Protein AF-A0A4R6WRW8-F1 (afdb_monomer_lite)

pLDDT: mean 72.17, std 18.93, range [30.39, 95.69]

Organism: NCBI:txid578943

Foldseek 3Di:
DDDDDDDDDDDDDDDDDDDDDDDPDPDPDDDDPALCQPDDDPDPVVVVLSVVVVVLVVVCVVPVCVSLHPPDDADFAPDDFVLQQVLCLVLDDDPQCCLALVNVVVCVVLVKDKDRWAWPGKTKGAPDDDCPPNFDAFKIKMWTKTKMKIFGSPPDPPDPAKTKIKIKIKTKIKIAGDDRSFGAFKMKIKIKIWIWMWIQDPNDTGTDVPDDTWIKIKIKIATDHRSHGDAWIKMWIATDPPDPVNQKIKMWIWHDDDDQWIKIWIDISNDHTPTFTFGCPPVSHTFFFDDPDPDDGDFGGDPSDTDDNVCTPDD

Structure (mmCIF, N/CA/C/O backbone):
data_AF-A0A4R6WRW8-F1
#
_entry.id   AF-A0A4R6WRW8-F1
#
loop_
_atom_site.group_PDB
_atom_site.id
_atom_site.type_symbol
_atom_site.label_atom_id
_atom_site.label_alt_id
_atom_site.label_comp_id
_atom_site.label_asym_id
_atom_site.label_entity_id
_atom_site.label_seq_id
_atom_site.pdbx_PDB_ins_code
_atom_site.Cartn_x
_atom_site.Cartn_y
_atom_site.Cartn_z
_atom_site.occupancy
_atom_site.B_iso_or_equiv
_atom_site.auth_seq_id
_atom_site.auth_comp_id
_atom_site.auth_asym_id
_atom_site.auth_atom_id
_atom_site.pdbx_PDB_model_num
ATOM 1 N N . MET A 1 1 ? -78.934 13.627 -12.240 1.00 36.72 1 MET A N 1
ATOM 2 C CA . MET A 1 1 ? -77.873 14.383 -11.535 1.00 36.72 1 MET A CA 1
ATOM 3 C C . MET A 1 1 ? -76.556 13.709 -11.907 1.00 36.72 1 MET A C 1
ATOM 5 O O . MET A 1 1 ? -76.401 12.548 -11.572 1.00 36.72 1 MET A O 1
ATOM 9 N N . ARG A 1 2 ? -75.844 14.197 -12.939 1.00 43.16 2 ARG A N 1
ATOM 10 C CA . ARG A 1 2 ? -74.542 14.916 -12.854 1.00 43.16 2 ARG A CA 1
ATOM 11 C C . ARG A 1 2 ? -73.638 14.322 -11.754 1.00 43.16 2 ARG A C 1
ATOM 13 O O . ARG A 1 2 ? -74.062 14.299 -10.606 1.00 43.16 2 ARG A O 1
ATOM 20 N N . HIS A 1 3 ? -72.424 13.841 -12.035 1.00 33.91 3 HIS A N 1
ATOM 21 C CA . HIS A 1 3 ? -71.285 14.641 -12.510 1.00 33.91 3 HIS A CA 1
ATOM 22 C C . HIS A 1 3 ? -70.209 13.815 -13.261 1.00 33.91 3 HIS A C 1
ATOM 24 O O . HIS A 1 3 ? -69.870 12.721 -12.834 1.00 33.91 3 HIS A O 1
ATOM 30 N N . ASN A 1 4 ? -69.708 14.409 -14.357 1.00 39.56 4 ASN A N 1
ATOM 31 C CA . ASN A 1 4 ? -68.319 14.590 -14.833 1.00 39.56 4 ASN A CA 1
ATOM 32 C C . ASN A 1 4 ? -67.210 13.570 -14.478 1.00 39.56 4 ASN A C 1
ATOM 34 O O . ASN A 1 4 ? -67.012 13.254 -13.314 1.00 39.56 4 ASN A O 1
ATOM 38 N N . ILE A 1 5 ? -66.322 13.275 -15.443 1.00 37.56 5 ILE A N 1
ATOM 39 C CA . ILE A 1 5 ? -64.994 13.925 -15.587 1.00 37.56 5 ILE A CA 1
ATOM 40 C C . ILE A 1 5 ? -64.278 13.444 -16.866 1.00 37.56 5 ILE A C 1
ATOM 42 O O . ILE A 1 5 ? -64.463 12.333 -17.353 1.00 37.56 5 ILE A O 1
ATOM 46 N N . LEU A 1 6 ? -63.508 14.386 -17.403 1.00 36.34 6 LEU A N 1
ATOM 47 C CA . LEU A 1 6 ? -62.760 14.456 -18.649 1.00 36.34 6 LEU A CA 1
ATOM 48 C C . LEU A 1 6 ? -61.394 13.726 -18.583 1.00 36.34 6 LEU A C 1
ATOM 50 O O . LEU A 1 6 ? -60.716 13.788 -17.563 1.00 36.34 6 LEU A O 1
ATOM 54 N N . THR A 1 7 ? -60.957 13.222 -19.747 1.00 35.75 7 THR A N 1
ATOM 55 C CA . THR A 1 7 ? -59.565 13.116 -20.268 1.00 35.75 7 THR A CA 1
ATOM 56 C C . THR A 1 7 ? -58.508 12.263 -19.554 1.00 35.75 7 THR A C 1
ATOM 58 O O . THR A 1 7 ? -57.991 12.624 -18.501 1.00 35.75 7 THR A O 1
ATOM 61 N N . LEU A 1 8 ? -58.026 11.240 -20.275 1.00 32.88 8 LEU A N 1
ATOM 62 C CA . LEU A 1 8 ? -56.683 10.677 -20.133 1.00 32.88 8 LEU A CA 1
ATOM 63 C C . LEU A 1 8 ? -56.129 10.255 -21.510 1.00 32.88 8 LEU A C 1
ATOM 65 O O . LEU A 1 8 ? -56.840 9.605 -22.272 1.00 32.88 8 LEU A O 1
ATOM 69 N N . ALA A 1 9 ? -54.839 10.550 -21.720 1.00 35.50 9 ALA A N 1
ATOM 70 C CA . ALA A 1 9 ? -53.899 9.921 -22.664 1.00 35.50 9 ALA A CA 1
ATOM 71 C C . ALA A 1 9 ? -54.098 10.255 -24.171 1.00 35.50 9 ALA A C 1
ATOM 73 O O . ALA A 1 9 ? -55.206 10.488 -24.624 1.00 35.50 9 ALA A O 1
ATOM 74 N N . VAL A 1 10 ? -53.080 10.367 -25.033 1.00 35.03 10 VAL A N 1
ATOM 75 C CA . VAL A 1 10 ? -51.796 9.656 -25.146 1.00 35.03 10 VAL A CA 1
ATOM 76 C C . VAL A 1 10 ? -50.772 10.537 -25.896 1.00 35.03 10 VAL A C 1
ATOM 78 O O . VAL A 1 10 ? -51.127 11.266 -26.820 1.00 35.03 10 VAL A O 1
ATOM 81 N N . LEU A 1 11 ? -49.499 10.417 -25.497 1.00 34.34 11 LEU A N 1
ATOM 82 C CA . LEU A 1 11 ? -48.283 10.912 -26.156 1.00 34.34 11 LEU A CA 1
ATOM 83 C C . LEU A 1 11 ? -47.915 10.129 -27.430 1.00 34.34 11 LEU A C 1
ATOM 85 O O . LEU A 1 11 ? -47.897 8.903 -27.394 1.00 34.34 11 LEU A O 1
ATOM 89 N N . LEU A 1 12 ? -47.454 10.834 -28.469 1.00 37.81 12 LEU A N 1
ATOM 90 C CA . LEU A 1 12 ? -46.298 10.483 -29.323 1.00 37.81 12 LEU A CA 1
ATOM 91 C C . LEU A 1 12 ? -46.030 11.654 -30.287 1.00 37.81 12 LEU A C 1
ATOM 93 O O . LEU A 1 12 ? -46.985 12.211 -30.830 1.00 37.81 12 LEU A O 1
ATOM 97 N N . PRO A 1 13 ? -44.759 12.039 -30.516 1.00 41.81 13 PRO A N 1
ATOM 98 C CA . PRO A 1 13 ? -44.179 11.585 -31.778 1.00 41.81 13 PRO A CA 1
ATOM 99 C C . PRO A 1 13 ? -42.668 11.280 -31.770 1.00 41.81 13 PRO A C 1
ATOM 101 O O . PRO A 1 13 ? -41.868 11.907 -31.086 1.00 41.81 13 PRO A O 1
ATOM 104 N N . LEU A 1 14 ? -42.356 10.307 -32.630 1.00 35.31 14 LEU A N 1
ATOM 105 C CA . LEU A 1 14 ? -41.251 10.197 -33.586 1.00 35.31 14 LEU A CA 1
ATOM 106 C C . LEU A 1 14 ? -39.804 10.521 -33.179 1.00 35.31 14 LEU A C 1
ATOM 108 O O . LEU A 1 14 ? -39.398 11.658 -32.963 1.00 35.31 14 LEU A O 1
ATOM 112 N N . ALA A 1 15 ? -39.005 9.464 -33.325 1.00 39.50 15 ALA A N 1
ATOM 113 C CA . ALA A 1 15 ? -37.584 9.469 -33.613 1.00 39.50 15 ALA A CA 1
ATOM 114 C C . ALA A 1 15 ? -37.211 10.384 -34.797 1.00 39.50 15 ALA A C 1
ATOM 116 O O . ALA A 1 15 ? -37.803 10.307 -35.875 1.00 39.50 15 ALA A O 1
ATOM 117 N N . GLY A 1 16 ? -36.164 11.183 -34.598 1.00 34.09 16 GLY A N 1
ATOM 118 C CA . GLY A 1 16 ? -35.447 11.933 -35.624 1.00 34.09 16 GLY A CA 1
ATOM 119 C C . GLY A 1 16 ? -33.960 11.941 -35.276 1.00 34.09 16 GLY A C 1
ATOM 120 O O . GLY A 1 16 ? -33.583 12.283 -34.160 1.00 34.09 16 GLY A O 1
ATOM 121 N N . ALA A 1 17 ? -33.142 11.470 -36.212 1.00 37.38 17 ALA A N 1
ATOM 122 C CA . ALA A 1 17 ? -31.732 11.140 -36.059 1.00 37.38 17 ALA A CA 1
ATOM 123 C C . ALA A 1 17 ? -30.828 12.332 -35.689 1.00 37.38 17 ALA A C 1
ATOM 125 O O . ALA A 1 17 ? -30.935 13.405 -36.277 1.00 37.38 17 ALA A O 1
ATOM 126 N N . VAL A 1 18 ? -29.853 12.087 -34.806 1.00 36.75 18 VAL A N 1
ATOM 127 C CA . VAL A 1 18 ? -28.642 12.908 -34.666 1.00 36.75 18 VAL A CA 1
ATOM 128 C C . VAL A 1 18 ? -27.457 12.052 -35.108 1.00 36.75 18 VAL A C 1
ATOM 130 O O . VAL A 1 18 ? -26.922 11.258 -34.341 1.00 36.75 18 VAL A O 1
ATOM 133 N N . LEU A 1 19 ? -27.078 12.192 -36.377 1.00 36.94 19 LEU A N 1
ATOM 134 C CA . LEU A 1 19 ? -25.754 11.838 -36.880 1.00 36.94 19 LEU A CA 1
ATOM 135 C C . LEU A 1 19 ? -24.993 13.154 -37.038 1.00 36.94 19 LEU A C 1
ATOM 137 O O . LEU A 1 19 ? -25.179 13.861 -38.026 1.00 36.94 19 LEU A O 1
ATOM 141 N N . VAL A 1 20 ? -24.169 13.497 -36.050 1.00 37.69 20 VAL A N 1
ATOM 142 C CA . VAL A 1 20 ? -23.106 14.491 -36.228 1.00 37.69 20 VAL A CA 1
ATOM 143 C C . VAL A 1 20 ? -21.816 13.714 -36.426 1.00 37.69 20 VAL A C 1
ATOM 145 O O . VAL A 1 20 ? -21.410 12.921 -35.579 1.00 37.69 20 VAL A O 1
ATOM 148 N N . ALA A 1 21 ? -21.236 13.910 -37.603 1.00 33.00 21 ALA A N 1
ATOM 149 C CA . ALA A 1 21 ? -19.952 13.384 -38.013 1.00 33.00 21 ALA A CA 1
ATOM 150 C C . ALA A 1 21 ? -18.832 13.940 -37.118 1.00 33.00 21 ALA A C 1
ATOM 152 O O . ALA A 1 21 ? -18.728 15.151 -36.937 1.00 33.00 21 ALA A O 1
ATOM 153 N N . CYS A 1 22 ? -17.978 13.058 -36.598 1.00 33.19 22 CYS A N 1
ATOM 154 C CA . CYS A 1 22 ? -16.659 13.439 -36.103 1.00 33.19 22 CYS A CA 1
ATOM 155 C C . CYS A 1 22 ? -15.702 13.530 -37.301 1.00 33.19 22 CYS A C 1
ATOM 157 O O . CYS A 1 22 ? -15.426 12.523 -37.953 1.00 33.19 22 CYS A O 1
ATOM 159 N N . GLU A 1 23 ? -15.203 14.730 -37.591 1.00 32.72 23 GLU A N 1
ATOM 160 C CA . GLU A 1 23 ? -14.021 14.937 -38.433 1.00 32.72 23 GLU A CA 1
ATOM 161 C C . GLU A 1 23 ? -12.756 14.428 -37.708 1.00 32.72 23 GLU A C 1
ATOM 163 O O . GLU A 1 23 ? -12.660 14.575 -36.485 1.00 32.72 23 GLU A O 1
ATOM 168 N N . PRO A 1 24 ? -11.744 13.877 -38.407 1.00 39.44 24 PRO A N 1
ATOM 169 C CA . PRO A 1 24 ? -10.458 13.559 -37.801 1.00 39.44 24 PRO A CA 1
ATOM 170 C C . PRO A 1 24 ? -9.591 14.827 -37.780 1.00 39.44 24 PRO A C 1
ATOM 172 O O . PRO A 1 24 ? -8.801 15.085 -38.687 1.00 39.44 24 PRO A O 1
ATOM 175 N N . GLY A 1 25 ? -9.774 15.660 -36.758 1.00 31.50 25 GLY A N 1
ATOM 176 C CA . GLY A 1 25 ? -8.962 16.855 -36.535 1.00 31.50 25 GLY A CA 1
ATOM 177 C C . GLY A 1 25 ? -7.634 16.525 -35.850 1.00 31.50 25 GLY A C 1
ATOM 178 O O . GLY A 1 25 ? -7.613 16.173 -34.674 1.00 31.50 25 GLY A O 1
ATOM 179 N N . MET A 1 26 ? -6.516 16.698 -36.561 1.00 39.19 26 MET A N 1
ATOM 180 C CA . MET A 1 26 ? -5.189 16.856 -35.955 1.00 39.19 26 MET A CA 1
ATOM 181 C C . MET A 1 26 ? -5.116 18.235 -35.270 1.00 39.19 26 MET A C 1
ATOM 183 O O . MET A 1 26 ? -4.823 19.240 -35.914 1.00 39.19 26 MET A O 1
ATOM 187 N N . GLY A 1 27 ? -5.426 18.277 -33.972 1.00 30.39 27 GLY A N 1
ATOM 188 C CA . GLY A 1 27 ? -5.256 19.413 -33.051 1.00 30.39 27 GLY A CA 1
ATOM 189 C C . GLY A 1 27 ? -4.442 18.996 -31.812 1.00 30.39 27 GLY A C 1
ATOM 190 O O . GLY A 1 27 ? -4.196 17.803 -31.632 1.00 30.39 27 GLY A O 1
ATOM 191 N N . PRO A 1 28 ? -3.964 19.941 -30.976 1.00 35.66 28 PRO A N 1
ATOM 192 C CA . PRO A 1 28 ? -2.959 19.663 -29.952 1.00 35.66 28 PRO A CA 1
ATOM 193 C C . PRO A 1 28 ? -3.548 18.757 -28.866 1.00 35.66 28 PRO A C 1
ATOM 195 O O . PRO A 1 28 ? -4.602 19.080 -28.330 1.00 35.66 28 PRO A O 1
ATOM 198 N N . PHE A 1 29 ? -2.875 17.631 -28.595 1.00 41.09 29 PHE A N 1
ATOM 199 C CA . PHE A 1 29 ? -3.083 16.704 -27.471 1.00 41.09 29 PHE A CA 1
ATOM 200 C C . PHE A 1 29 ? -4.412 16.887 -26.715 1.00 41.09 29 PHE A C 1
ATOM 202 O O . PHE A 1 29 ? -4.492 17.613 -25.725 1.00 41.09 29 PHE A O 1
ATOM 209 N N . GLN A 1 30 ? -5.453 16.178 -27.152 1.00 32.09 30 GLN A N 1
ATOM 210 C CA . GLN A 1 30 ? -6.535 15.838 -26.235 1.00 32.09 30 GLN A CA 1
ATOM 211 C C . GLN A 1 30 ? -5.999 14.757 -25.281 1.00 32.09 30 GLN A C 1
ATOM 213 O O . GLN A 1 30 ? -5.572 13.707 -25.772 1.00 32.09 30 GLN A O 1
ATOM 218 N N . PRO A 1 31 ? -5.962 14.977 -23.953 1.00 38.62 31 PRO A N 1
ATOM 219 C CA . PRO A 1 31 ? -5.613 13.912 -23.021 1.00 38.62 31 PRO A CA 1
ATOM 220 C C . PRO A 1 31 ? -6.637 12.784 -23.179 1.00 38.62 31 PRO A C 1
ATOM 222 O O . PRO A 1 31 ? -7.843 13.032 -23.184 1.00 38.62 31 PRO A O 1
ATOM 225 N N . SER A 1 32 ? -6.152 11.556 -23.384 1.00 38.44 32 SER A N 1
ATOM 226 C CA . SER A 1 32 ? -6.999 10.364 -23.478 1.00 38.44 32 SER A CA 1
ATOM 227 C C . SER A 1 32 ? -7.780 10.229 -22.174 1.00 38.44 32 SER A C 1
ATOM 229 O O . SER A 1 32 ? -7.143 10.055 -21.136 1.00 38.44 32 SER A O 1
ATOM 231 N N . PRO A 1 33 ? -9.123 10.307 -22.177 1.00 42.56 33 PRO A N 1
ATOM 232 C CA . PRO A 1 33 ? -9.854 10.284 -20.925 1.00 42.56 33 PRO A CA 1
ATOM 233 C C . PRO A 1 33 ? -9.732 8.935 -20.205 1.00 42.56 33 PRO A C 1
ATOM 235 O O . PRO A 1 33 ? -9.751 8.955 -18.989 1.00 42.56 33 PRO A O 1
ATOM 238 N N . PHE A 1 34 ? -9.551 7.792 -20.894 1.00 48.25 34 PHE A N 1
ATOM 239 C CA . PHE A 1 34 ? -9.383 6.476 -20.244 1.00 48.25 34 PHE A CA 1
ATOM 240 C C . PHE A 1 34 ? -8.755 5.402 -21.162 1.00 48.25 34 PHE A C 1
ATOM 242 O O . PHE A 1 34 ? -9.396 4.400 -21.491 1.00 48.25 34 PHE A O 1
ATOM 249 N N . ALA A 1 35 ? -7.493 5.553 -21.572 1.00 42.06 35 ALA A N 1
ATOM 250 C CA . ALA A 1 35 ? -6.736 4.377 -22.017 1.00 42.06 35 ALA A CA 1
ATOM 251 C C . ALA A 1 35 ? -6.415 3.520 -20.774 1.00 42.06 35 ALA A C 1
ATOM 253 O O . ALA A 1 35 ? -5.678 3.955 -19.896 1.00 42.06 35 ALA A O 1
ATOM 254 N N . GLY A 1 36 ? -7.030 2.336 -20.661 1.00 52.44 36 GLY A N 1
ATOM 255 C CA . GLY A 1 36 ? -6.866 1.442 -19.507 1.00 52.44 36 GLY A CA 1
ATOM 256 C C . GLY A 1 36 ? -7.878 1.668 -18.379 1.00 52.44 36 GLY A C 1
ATOM 257 O O . GLY A 1 36 ? -7.489 1.902 -17.235 1.00 52.44 36 GLY A O 1
ATOM 258 N N . PHE A 1 37 ? -9.184 1.583 -18.672 1.00 62.31 37 PHE A N 1
ATOM 259 C CA . PHE A 1 37 ? -10.174 1.327 -17.615 1.00 62.31 37 PHE A CA 1
ATOM 260 C C . PHE A 1 37 ? -9.759 0.060 -16.847 1.00 62.31 37 PHE A C 1
ATOM 262 O O . PHE A 1 37 ? -9.316 -0.897 -17.490 1.00 62.31 37 PHE A O 1
ATOM 269 N N . PRO A 1 38 ? -9.938 0.002 -15.516 1.00 71.56 38 PRO A N 1
ATOM 270 C CA . PRO A 1 38 ? -9.711 -1.231 -14.778 1.00 71.56 38 PRO A CA 1
ATOM 271 C C . PRO A 1 38 ? -10.485 -2.385 -15.439 1.00 71.56 38 PRO A C 1
ATOM 273 O O . PRO A 1 38 ? -11.660 -2.192 -15.803 1.00 71.56 38 PRO A O 1
ATOM 276 N N . PRO A 1 39 ? -9.849 -3.553 -15.633 1.00 76.75 39 PRO A N 1
ATOM 277 C CA . PRO A 1 39 ? -10.432 -4.670 -16.364 1.00 76.75 39 PRO A CA 1
ATOM 278 C C . PRO A 1 39 ? -11.730 -5.130 -15.701 1.00 76.75 39 PRO A C 1
ATOM 280 O O . PRO A 1 39 ? -11.912 -5.004 -14.490 1.00 76.75 39 PRO A O 1
ATOM 283 N N . ASN A 1 40 ? -12.648 -5.673 -16.498 1.00 82.94 40 ASN A N 1
ATOM 284 C CA . ASN A 1 40 ? -13.764 -6.426 -15.937 1.00 82.94 40 ASN A CA 1
ATOM 285 C C . ASN A 1 40 ? -13.243 -7.793 -15.510 1.00 82.94 40 ASN A C 1
ATOM 287 O O . ASN A 1 40 ? -12.653 -8.516 -16.313 1.00 82.94 40 ASN A O 1
ATOM 291 N N . PHE A 1 41 ? -13.483 -8.150 -14.258 1.00 84.12 41 PHE A N 1
ATOM 292 C CA . PHE A 1 41 ? -13.036 -9.420 -13.713 1.00 84.12 41 PHE A CA 1
ATOM 293 C C . PHE A 1 41 ? -14.110 -10.490 -13.894 1.00 84.12 41 PHE A C 1
ATOM 295 O O . PHE A 1 41 ? -15.302 -10.190 -13.944 1.00 84.12 41 PHE A O 1
ATOM 302 N N . ALA A 1 42 ? -13.707 -11.757 -13.951 1.00 86.25 42 ALA A N 1
ATOM 303 C CA . ALA A 1 42 ? -14.661 -12.857 -13.813 1.00 86.25 42 ALA A CA 1
ATOM 304 C C . ALA A 1 42 ? -15.169 -12.977 -12.361 1.00 86.25 42 ALA A C 1
ATOM 306 O O . ALA A 1 42 ? -16.320 -13.338 -12.125 1.00 86.25 42 ALA A O 1
ATOM 307 N N . ASP A 1 43 ? -14.317 -12.641 -11.388 1.00 89.81 43 ASP A N 1
ATOM 308 C CA . ASP A 1 43 ? -14.643 -12.676 -9.965 1.00 89.81 43 ASP A CA 1
ATOM 309 C C . ASP A 1 43 ? -15.532 -11.484 -9.555 1.00 89.81 43 ASP A C 1
ATOM 311 O O . ASP A 1 43 ? -15.233 -10.314 -9.822 1.00 89.81 43 ASP A O 1
ATOM 315 N N . ALA A 1 44 ? -16.645 -11.776 -8.878 1.00 92.62 44 ALA A N 1
ATOM 316 C CA . ALA A 1 44 ? -17.619 -10.766 -8.469 1.00 92.62 44 ALA A CA 1
ATOM 317 C C . ALA A 1 44 ? -17.081 -9.805 -7.395 1.00 92.62 44 ALA A C 1
ATOM 319 O O . ALA A 1 44 ? -17.447 -8.629 -7.383 1.00 92.62 44 ALA A O 1
ATOM 320 N N . LYS A 1 45 ? -16.203 -10.277 -6.504 1.00 94.25 45 LYS A N 1
ATOM 321 C CA . LYS A 1 45 ? -15.609 -9.461 -5.441 1.00 94.25 45 LYS A CA 1
ATOM 322 C C . LYS A 1 45 ? -14.565 -8.502 -6.012 1.00 94.25 45 LYS A C 1
ATOM 324 O O . LYS A 1 45 ? -14.556 -7.336 -5.624 1.00 94.25 45 LYS A O 1
ATOM 329 N N . LEU A 1 46 ? -13.769 -8.935 -6.993 1.00 91.25 46 LEU A N 1
ATOM 330 C CA . LEU A 1 46 ? -12.893 -8.030 -7.747 1.00 91.25 46 LEU A CA 1
ATOM 331 C C . LEU A 1 46 ? -13.687 -6.935 -8.478 1.00 91.25 46 LEU A C 1
ATOM 333 O O . LEU A 1 46 ? -13.312 -5.764 -8.429 1.00 91.25 46 LEU A O 1
ATOM 337 N N . ASN A 1 47 ? -14.828 -7.273 -9.089 1.00 90.81 47 ASN A N 1
ATOM 338 C CA . ASN A 1 47 ? -15.703 -6.266 -9.704 1.00 90.81 47 ASN A CA 1
ATOM 339 C C . ASN A 1 47 ? -16.338 -5.308 -8.684 1.00 90.81 47 ASN A C 1
ATOM 341 O O . ASN A 1 47 ? -16.528 -4.131 -8.995 1.00 90.81 47 ASN A O 1
ATOM 345 N N . ALA A 1 48 ? -16.638 -5.770 -7.468 1.00 94.25 48 ALA A N 1
ATOM 346 C CA . ALA A 1 48 ? -17.094 -4.890 -6.395 1.00 94.25 48 ALA A CA 1
ATOM 347 C C . ALA A 1 48 ? -16.002 -3.880 -5.999 1.00 94.25 48 ALA A C 1
ATOM 349 O O . ALA A 1 48 ? -16.284 -2.689 -5.879 1.00 94.25 48 ALA A O 1
ATOM 350 N N . TYR A 1 49 ? -14.744 -4.320 -5.884 1.00 94.56 49 TYR A N 1
ATOM 351 C CA . TYR A 1 49 ? -13.615 -3.418 -5.637 1.00 94.56 49 TYR A CA 1
ATOM 352 C C . TYR A 1 49 ? -13.362 -2.453 -6.794 1.00 94.56 49 TYR A C 1
ATOM 354 O O . TYR A 1 49 ? -13.090 -1.281 -6.561 1.00 94.56 49 TYR A O 1
ATOM 362 N N . ARG A 1 50 ? -13.532 -2.897 -8.041 1.00 91.75 50 ARG A N 1
ATOM 363 C CA . ARG A 1 50 ? -13.502 -2.011 -9.211 1.00 91.75 50 ARG A CA 1
ATOM 364 C C . ARG A 1 50 ? -14.561 -0.911 -9.123 1.00 91.75 50 ARG A C 1
ATOM 366 O O . ARG A 1 50 ? -14.261 0.245 -9.399 1.00 91.75 50 ARG A O 1
ATOM 373 N N . ALA A 1 51 ? -15.798 -1.251 -8.759 1.00 91.88 51 ALA A N 1
ATOM 374 C CA . ALA A 1 51 ? -16.859 -0.257 -8.594 1.00 91.88 51 ALA A CA 1
ATOM 375 C C . ALA A 1 51 ? -16.536 0.735 -7.464 1.00 91.88 51 ALA A C 1
ATOM 377 O O . ALA A 1 51 ? -16.730 1.938 -7.632 1.00 91.88 51 ALA A O 1
ATOM 378 N N . GLN A 1 52 ? -15.986 0.238 -6.351 1.00 94.19 52 GLN A N 1
ATOM 379 C CA . GLN A 1 52 ? -15.519 1.069 -5.242 1.00 94.19 52 GLN A CA 1
ATOM 380 C C . GLN A 1 52 ? -14.405 2.030 -5.683 1.00 94.19 52 GLN A C 1
ATOM 382 O O . GLN A 1 52 ? -14.504 3.225 -5.424 1.00 94.19 52 GLN A O 1
ATOM 387 N N . TYR A 1 53 ? -13.406 1.542 -6.424 1.00 91.88 53 TYR A N 1
ATOM 388 C CA . TYR A 1 53 ? -12.333 2.360 -6.993 1.00 91.88 53 TYR A CA 1
ATOM 389 C C . TYR A 1 53 ? -12.860 3.512 -7.847 1.00 91.88 53 TYR A C 1
ATOM 391 O O . TYR A 1 53 ? -12.440 4.648 -7.653 1.00 91.88 53 TYR A O 1
ATOM 399 N N . LEU A 1 54 ? -13.813 3.246 -8.747 1.00 89.81 54 LEU A N 1
ATOM 400 C CA . LEU A 1 54 ? -14.391 4.286 -9.605 1.00 89.81 54 LEU A CA 1
ATOM 401 C C . LEU A 1 54 ? -15.098 5.387 -8.796 1.00 89.81 54 LEU A C 1
ATOM 403 O O . LEU A 1 54 ? -15.081 6.549 -9.194 1.00 89.81 54 LEU A O 1
ATOM 407 N N . SER A 1 55 ? -15.686 5.042 -7.648 1.00 90.94 55 SER A N 1
ATOM 408 C CA . SER A 1 55 ? -16.211 6.031 -6.703 1.00 90.94 55 SER A CA 1
ATOM 409 C C . SER A 1 55 ? -15.082 6.771 -5.982 1.00 90.94 55 SER A C 1
ATOM 411 O O . SER A 1 55 ? -15.084 7.998 -5.926 1.00 90.94 55 SER A O 1
ATOM 413 N N . ASP A 1 56 ? -14.107 6.050 -5.437 1.00 91.44 56 ASP A N 1
ATOM 414 C CA . ASP A 1 56 ? -13.053 6.631 -4.606 1.00 91.44 56 ASP A CA 1
ATOM 415 C C . ASP A 1 56 ? -12.133 7.568 -5.386 1.00 91.44 56 ASP A C 1
ATOM 417 O O . ASP A 1 56 ? -11.775 8.625 -4.871 1.00 91.44 56 ASP A O 1
ATOM 421 N N . ILE A 1 57 ? -11.785 7.229 -6.631 1.00 87.19 57 ILE A N 1
ATOM 422 C CA . ILE A 1 57 ? -10.961 8.099 -7.473 1.00 87.19 57 ILE A CA 1
ATOM 423 C C . ILE A 1 57 ? -11.668 9.421 -7.767 1.00 87.19 57 ILE A C 1
ATOM 425 O O . ILE A 1 57 ? -11.052 10.472 -7.631 1.00 87.19 57 ILE A O 1
ATOM 429 N N . SER A 1 58 ? -12.979 9.394 -8.027 1.00 86.56 58 SER A N 1
ATOM 430 C CA . SER A 1 58 ? -13.754 10.621 -8.242 1.00 86.56 58 SER A CA 1
ATOM 431 C C . SER A 1 58 ? -13.779 11.525 -7.002 1.00 86.56 58 SER A C 1
ATOM 433 O O . SER A 1 58 ? -13.738 12.749 -7.116 1.00 86.56 58 SER A O 1
ATOM 435 N N . GLN A 1 59 ? -13.797 10.937 -5.799 1.00 88.81 59 GLN A N 1
ATOM 436 C CA . GLN A 1 59 ? -13.739 11.691 -4.544 1.00 88.81 59 GLN A CA 1
ATOM 437 C C . GLN A 1 59 ? -12.338 12.249 -4.284 1.00 88.81 59 GLN A C 1
ATOM 439 O O . GLN A 1 59 ? -12.212 13.394 -3.850 1.00 88.81 59 GLN A O 1
ATOM 444 N N . LEU A 1 60 ? -11.296 11.457 -4.559 1.00 86.81 60 LEU A N 1
ATOM 445 C CA . LEU A 1 60 ? -9.909 11.901 -4.465 1.00 86.81 60 LEU A CA 1
ATOM 446 C C . LEU A 1 60 ? -9.648 13.074 -5.414 1.00 86.81 60 LEU A C 1
ATOM 448 O O . LEU A 1 60 ? -9.018 14.039 -5.005 1.00 86.81 60 LEU A O 1
ATOM 452 N N . GLU A 1 61 ? -10.130 13.013 -6.654 1.00 85.06 61 GLU A N 1
ATOM 453 C CA . GLU A 1 61 ? -9.982 14.089 -7.641 1.00 85.06 61 GLU A CA 1
ATOM 454 C C . GLU A 1 61 ? -10.739 15.360 -7.236 1.00 85.06 61 GLU A C 1
ATOM 456 O O . GLU A 1 61 ? -10.234 16.465 -7.430 1.00 85.06 61 GLU A O 1
ATOM 461 N N . ALA A 1 62 ? -11.930 15.214 -6.645 1.00 87.75 62 ALA A N 1
ATOM 462 C CA . ALA A 1 62 ? -12.749 16.343 -6.213 1.00 87.75 62 ALA A CA 1
ATOM 463 C C . ALA A 1 62 ? -12.136 17.110 -5.028 1.00 87.75 62 ALA A C 1
ATOM 465 O O . ALA A 1 62 ? -12.134 18.342 -5.030 1.00 87.75 62 ALA A O 1
ATOM 466 N N . ASP A 1 63 ? -11.625 16.400 -4.017 1.00 88.62 63 ASP A N 1
ATOM 467 C CA . ASP A 1 63 ? -10.926 17.001 -2.878 1.00 88.62 63 ASP A CA 1
ATOM 468 C C . ASP A 1 63 ? -9.884 16.026 -2.296 1.00 88.62 63 ASP A C 1
ATOM 470 O O . ASP A 1 63 ? -10.179 15.259 -1.367 1.00 88.62 63 ASP A O 1
ATOM 474 N N . PRO A 1 64 ? -8.630 16.072 -2.791 1.00 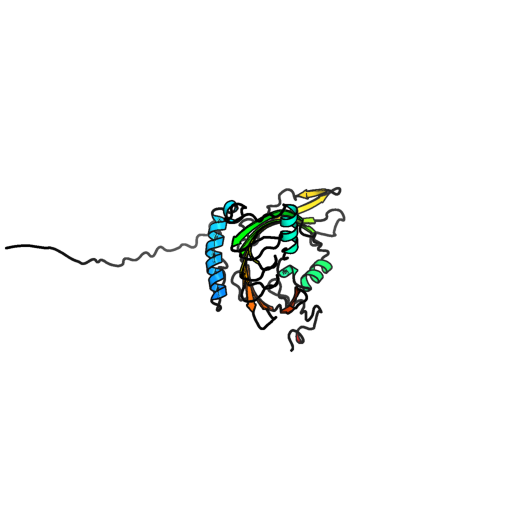84.88 64 PRO A N 1
ATOM 475 C CA . PRO A 1 64 ? -7.580 15.172 -2.327 1.00 84.88 64 PRO A CA 1
ATOM 476 C C . PRO A 1 64 ? -7.294 15.317 -0.831 1.00 84.88 64 PRO A C 1
ATOM 478 O O . PRO A 1 64 ? -6.968 14.340 -0.156 1.00 84.88 64 PRO A O 1
ATOM 481 N N . THR A 1 65 ? -7.430 16.538 -0.303 1.00 84.12 65 THR A N 1
ATOM 482 C CA . THR A 1 65 ? -7.126 16.839 1.099 1.00 84.12 65 THR A CA 1
ATOM 483 C C . THR A 1 65 ? -8.201 16.275 2.012 1.00 84.12 65 THR A C 1
ATOM 485 O O . THR A 1 65 ? -7.873 15.684 3.037 1.00 84.12 65 THR A O 1
ATOM 488 N N . ALA A 1 66 ? -9.480 16.415 1.660 1.00 86.06 66 ALA A N 1
ATOM 489 C CA . ALA A 1 66 ? -10.562 15.811 2.431 1.00 86.06 66 ALA A CA 1
ATOM 490 C C . ALA A 1 66 ? -10.548 14.283 2.329 1.00 86.06 66 ALA A C 1
ATOM 492 O O . ALA A 1 66 ? -10.745 13.603 3.338 1.00 86.06 66 ALA A O 1
ATOM 493 N N . PHE A 1 67 ? -10.273 13.739 1.140 1.00 88.06 67 PHE A N 1
ATOM 494 C CA . PHE A 1 67 ? -10.191 12.298 0.942 1.00 88.06 67 PHE A CA 1
ATOM 495 C C . PHE A 1 67 ? -9.066 11.690 1.787 1.00 88.06 67 PHE A C 1
ATOM 497 O O . PHE A 1 67 ? -9.320 10.800 2.600 1.00 88.06 67 PHE A O 1
ATOM 504 N N . MET A 1 68 ? -7.834 12.190 1.670 1.00 88.19 68 MET A N 1
ATOM 505 C CA . MET A 1 68 ? -6.704 11.646 2.431 1.00 88.19 68 MET A CA 1
ATOM 506 C C . MET A 1 68 ? -6.733 12.041 3.913 1.00 88.19 68 MET A C 1
ATOM 508 O O . MET A 1 68 ? -6.250 11.293 4.760 1.00 88.19 68 MET A O 1
ATOM 512 N N . GLY A 1 69 ? -7.298 13.205 4.236 1.00 76.12 69 GLY A N 1
ATOM 513 C CA . GLY A 1 69 ? -6.990 13.948 5.452 1.00 76.12 69 GLY A CA 1
ATOM 514 C C . GLY A 1 69 ? -7.469 13.368 6.784 1.00 76.12 69 GLY A C 1
ATOM 515 O O . GLY A 1 69 ? -8.367 12.536 6.890 1.00 76.12 69 GLY A O 1
ATOM 516 N N . ARG A 1 70 ? -6.894 13.931 7.857 1.00 60.28 70 ARG A N 1
ATOM 517 C CA . ARG A 1 70 ? -7.095 13.566 9.275 1.00 60.28 70 ARG A CA 1
ATOM 518 C C . ARG A 1 70 ? -8.517 13.750 9.812 1.00 60.28 70 ARG A C 1
ATOM 520 O O . ARG A 1 70 ? -8.775 13.363 10.949 1.00 60.28 70 ARG A O 1
ATOM 527 N N . ASN A 1 71 ? -9.433 14.363 9.065 1.00 62.09 71 ASN A N 1
ATOM 528 C CA . ASN A 1 71 ? -10.800 14.644 9.521 1.00 62.09 71 ASN A CA 1
ATOM 529 C C . ASN A 1 71 ? -11.762 13.472 9.309 1.00 62.09 71 ASN A C 1
ATOM 531 O O . ASN A 1 71 ? -12.963 13.641 9.502 1.00 62.09 71 ASN A O 1
ATOM 535 N N . GLN A 1 72 ? -11.241 12.285 8.980 1.00 70.44 72 GLN A N 1
ATOM 536 C CA . GLN A 1 72 ? -12.054 11.075 8.905 1.00 70.44 72 GLN A CA 1
ATOM 537 C C . GLN A 1 72 ? -12.894 10.895 10.181 1.00 70.44 72 GLN A C 1
ATOM 539 O O . GLN A 1 72 ? -12.403 11.193 11.281 1.00 70.44 72 GLN A O 1
ATOM 544 N N . PRO A 1 73 ? -14.152 10.444 10.058 1.00 73.19 73 PRO A N 1
ATOM 545 C CA . PRO A 1 73 ? -14.984 10.140 11.212 1.00 73.19 73 PRO A CA 1
ATOM 546 C C . PRO A 1 73 ? -14.322 9.052 12.070 1.00 73.19 73 PRO A C 1
ATOM 548 O O . PRO A 1 73 ? -13.481 8.296 11.591 1.00 73.19 73 PRO A O 1
ATOM 551 N N . GLY A 1 74 ? -14.674 8.996 13.353 1.00 84.06 74 GLY A N 1
ATOM 552 C CA . GLY A 1 74 ? -14.165 7.989 14.287 1.00 84.06 74 GLY A CA 1
ATOM 553 C C . GLY A 1 74 ? -13.666 8.568 15.608 1.00 84.06 74 GLY A C 1
ATOM 554 O O . GLY A 1 74 ? -13.449 9.774 15.751 1.00 84.06 74 GLY A O 1
ATOM 555 N N . ILE A 1 75 ? -13.492 7.681 16.581 1.00 86.44 75 ILE A N 1
ATOM 556 C CA . ILE A 1 75 ? -13.002 7.986 17.923 1.00 86.44 75 ILE A CA 1
ATOM 557 C C . ILE A 1 75 ? -11.477 7.897 17.904 1.00 86.44 75 ILE A C 1
ATOM 559 O O . ILE A 1 75 ? -10.908 6.878 17.515 1.00 86.44 75 ILE A O 1
ATOM 563 N N . THR A 1 76 ? -10.793 8.959 18.320 1.00 83.38 76 THR A N 1
ATOM 564 C CA . THR A 1 76 ? -9.332 8.926 18.450 1.00 83.38 76 THR A CA 1
ATOM 565 C C . THR A 1 76 ? -8.941 7.936 19.541 1.00 83.38 76 THR A C 1
ATOM 567 O O . THR A 1 76 ? -9.379 8.068 20.685 1.00 83.38 76 THR A O 1
ATOM 570 N N . CYS A 1 77 ? -8.092 6.967 19.204 1.00 79.88 77 CYS A N 1
ATOM 571 C CA . CYS A 1 77 ? -7.540 6.067 20.206 1.00 79.88 77 CYS A CA 1
ATOM 572 C C . CYS A 1 77 ? -6.660 6.834 21.189 1.00 79.88 77 CYS A C 1
ATOM 574 O O . CYS A 1 77 ? -5.899 7.717 20.789 1.00 79.88 77 CYS A O 1
ATOM 576 N N . ALA A 1 78 ? -6.738 6.483 22.475 1.00 81.50 78 ALA A N 1
ATOM 577 C CA . ALA A 1 78 ? -5.922 7.068 23.540 1.00 81.50 78 ALA A CA 1
ATOM 578 C C . ALA A 1 78 ? -4.462 6.565 23.476 1.00 81.50 78 ALA A C 1
ATOM 580 O O . ALA A 1 78 ? -3.920 6.029 24.437 1.00 81.50 78 ALA A O 1
ATOM 581 N N . MET A 1 79 ? -3.841 6.704 22.308 1.00 84.25 79 MET A N 1
ATOM 582 C CA . MET A 1 79 ? -2.450 6.378 22.022 1.00 84.25 79 MET A CA 1
ATOM 583 C C . MET A 1 79 ? -1.645 7.675 21.984 1.00 84.25 79 MET A C 1
ATOM 585 O O . MET A 1 79 ? -2.108 8.666 21.412 1.00 84.25 79 MET A O 1
ATOM 589 N N . SER A 1 80 ? -0.432 7.668 22.545 1.00 88.50 80 SER A N 1
ATOM 590 C CA . SER A 1 80 ? 0.492 8.795 22.377 1.00 88.50 80 SER A CA 1
ATOM 591 C C . SER A 1 80 ? 0.900 8.950 20.907 1.00 88.50 80 SER A C 1
ATOM 593 O O . SER A 1 80 ? 0.745 8.023 20.105 1.00 88.50 80 SER A O 1
ATOM 595 N N . ALA A 1 81 ? 1.445 10.110 20.539 1.00 87.69 81 ALA A N 1
ATOM 596 C CA . ALA A 1 81 ? 1.933 10.337 19.180 1.00 87.69 81 ALA A CA 1
ATOM 597 C C . ALA A 1 81 ? 3.036 9.332 18.794 1.00 87.69 81 ALA A C 1
ATOM 599 O O . ALA A 1 81 ? 3.070 8.849 17.665 1.00 87.69 81 ALA A O 1
ATOM 600 N N . GLU A 1 82 ? 3.899 8.968 19.744 1.00 88.50 82 GLU A N 1
ATOM 601 C CA . GLU A 1 82 ? 4.955 7.969 19.570 1.00 88.50 82 GLU A CA 1
ATOM 602 C C . GLU A 1 82 ? 4.368 6.576 19.327 1.00 88.50 82 GLU A C 1
ATOM 604 O O . GLU A 1 82 ? 4.801 5.884 18.412 1.00 88.50 82 GLU A O 1
ATOM 609 N N . ALA A 1 83 ? 3.340 6.182 20.086 1.00 89.00 83 ALA A N 1
ATOM 610 C CA . ALA A 1 83 ? 2.671 4.896 19.898 1.00 89.00 83 ALA A CA 1
ATOM 611 C C . ALA A 1 83 ? 1.946 4.812 18.543 1.00 89.00 83 ALA A C 1
ATOM 613 O O . ALA A 1 83 ? 1.964 3.766 17.899 1.00 89.00 83 ALA A O 1
ATOM 614 N N . GLN A 1 84 ? 1.340 5.911 18.080 1.00 89.38 84 GLN A N 1
ATOM 615 C CA . GLN A 1 84 ? 0.714 5.972 16.754 1.00 89.38 84 GLN A CA 1
ATOM 616 C C . GLN A 1 84 ? 1.751 5.823 15.634 1.00 89.38 84 GLN A C 1
ATOM 618 O O . GLN A 1 84 ? 1.495 5.121 14.657 1.00 89.38 84 GLN A O 1
ATOM 623 N N . LYS A 1 85 ? 2.929 6.444 15.783 1.00 89.44 85 LYS A N 1
ATOM 624 C CA . LYS A 1 85 ? 4.042 6.293 14.834 1.00 89.44 85 LYS A CA 1
ATOM 625 C C . LYS A 1 85 ? 4.595 4.876 14.825 1.00 89.44 85 LYS A C 1
ATOM 627 O O . LYS A 1 85 ? 4.681 4.287 13.757 1.00 89.44 85 LYS A O 1
ATOM 632 N N . ALA A 1 86 ? 4.873 4.310 15.998 1.00 88.62 86 ALA A N 1
ATOM 633 C CA 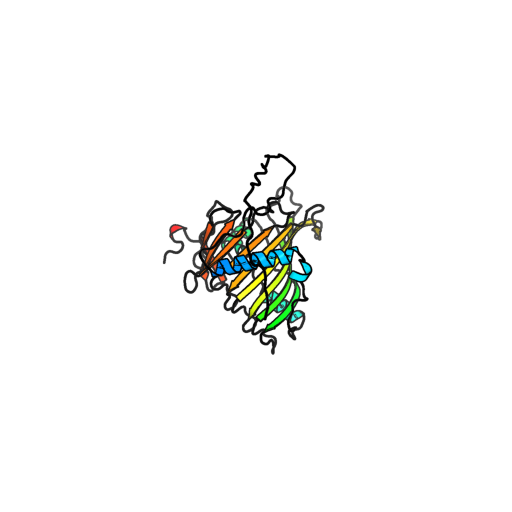. ALA A 1 86 ? 5.357 2.938 16.122 1.00 88.62 86 ALA A CA 1
ATOM 634 C C . ALA A 1 86 ? 4.375 1.930 15.503 1.00 88.62 86 ALA A C 1
ATOM 636 O O . ALA A 1 86 ? 4.783 0.979 14.843 1.00 88.62 86 ALA A O 1
ATOM 637 N N . PHE A 1 87 ? 3.070 2.159 15.663 1.00 88.94 87 PHE A N 1
ATOM 638 C CA . PHE A 1 87 ? 2.048 1.346 15.016 1.00 88.94 87 PHE A CA 1
ATOM 639 C C . PHE A 1 87 ? 2.046 1.500 13.483 1.00 88.94 87 PHE A C 1
ATOM 641 O O . PHE A 1 87 ? 1.972 0.495 12.777 1.00 88.94 87 PHE A O 1
ATOM 648 N N . ALA A 1 88 ? 2.162 2.724 12.957 1.00 88.81 88 ALA A N 1
ATOM 649 C CA . ALA A 1 88 ? 2.259 2.958 11.513 1.00 88.81 88 ALA A CA 1
ATOM 650 C C . ALA A 1 88 ? 3.531 2.338 10.904 1.00 88.81 88 ALA A C 1
ATOM 652 O O . ALA A 1 88 ? 3.466 1.757 9.823 1.00 88.81 88 ALA A O 1
ATOM 653 N N . GLU A 1 89 ? 4.657 2.405 11.620 1.00 88.38 89 GLU A N 1
ATOM 654 C CA . GLU A 1 89 ? 5.921 1.750 11.266 1.00 88.38 89 GLU A CA 1
ATOM 655 C C . GLU A 1 89 ? 5.783 0.227 11.244 1.00 88.38 89 GLU A C 1
ATOM 657 O O . GLU A 1 89 ? 6.148 -0.405 10.257 1.00 88.38 89 GLU A O 1
ATOM 662 N N . ALA A 1 90 ? 5.203 -0.367 12.289 1.00 85.06 90 ALA A N 1
ATOM 663 C CA . ALA A 1 90 ? 4.975 -1.810 12.360 1.00 85.06 90 ALA A CA 1
ATOM 664 C C . ALA A 1 90 ? 3.985 -2.305 11.293 1.00 85.06 90 ALA A C 1
ATOM 666 O O . ALA A 1 90 ? 4.106 -3.423 10.803 1.00 85.06 90 ALA A O 1
ATOM 667 N N . SER A 1 91 ? 3.028 -1.457 10.909 1.00 81.06 91 SER A N 1
ATOM 668 C CA . SER A 1 91 ? 2.050 -1.749 9.858 1.00 81.06 91 SER A CA 1
ATOM 669 C C . SER A 1 91 ? 2.584 -1.456 8.454 1.00 81.06 91 SER A C 1
ATOM 671 O O . SER A 1 91 ? 1.876 -1.709 7.474 1.00 81.06 91 SER A O 1
ATOM 673 N N . TYR A 1 92 ? 3.792 -0.901 8.314 1.00 84.25 92 TYR A N 1
ATOM 674 C CA . TYR A 1 92 ? 4.352 -0.572 7.011 1.00 84.25 92 TYR A CA 1
ATOM 675 C C . TYR A 1 92 ? 4.429 -1.822 6.139 1.00 84.25 92 TYR A C 1
ATOM 677 O O . TYR A 1 92 ? 5.058 -2.819 6.484 1.00 84.25 92 TYR A O 1
ATOM 685 N N . MET A 1 93 ? 3.815 -1.735 4.965 1.00 76.44 93 MET A N 1
ATOM 686 C CA . MET A 1 93 ? 3.949 -2.753 3.942 1.00 76.44 93 MET A CA 1
ATOM 687 C C . MET A 1 93 ? 4.611 -2.133 2.720 1.00 76.44 93 MET A C 1
ATOM 689 O O . MET A 1 93 ? 4.025 -1.203 2.135 1.00 76.44 93 MET A O 1
ATOM 693 N N . PRO A 1 94 ? 5.776 -2.653 2.297 1.00 69.88 94 PRO A N 1
ATOM 694 C CA . PRO A 1 94 ? 6.422 -2.175 1.088 1.00 69.88 94 PRO A CA 1
ATOM 695 C C . PRO A 1 94 ? 5.527 -2.463 -0.135 1.00 69.88 94 PRO A C 1
ATOM 697 O O . PRO A 1 94 ? 4.639 -3.313 -0.057 1.00 69.88 94 PRO A O 1
ATOM 700 N N . PRO A 1 95 ? 5.675 -1.748 -1.255 1.00 68.31 95 PRO A N 1
ATOM 701 C CA . PRO A 1 95 ? 5.011 -2.080 -2.520 1.00 68.31 95 PRO A CA 1
ATOM 702 C C . PRO A 1 95 ? 5.209 -3.551 -2.936 1.00 68.31 95 PRO A C 1
ATOM 704 O O . PRO A 1 95 ? 6.223 -4.147 -2.580 1.00 68.31 95 PRO A O 1
ATOM 707 N N . LEU A 1 96 ? 4.267 -4.153 -3.681 1.00 62.97 96 LEU A N 1
ATOM 708 C CA . LEU A 1 96 ? 4.329 -5.588 -4.024 1.00 62.97 96 LEU A CA 1
ATOM 709 C C . LEU A 1 96 ? 5.643 -5.958 -4.726 1.00 62.97 96 LEU A C 1
ATOM 711 O O . LEU A 1 96 ? 6.274 -6.945 -4.359 1.00 62.97 96 LEU A O 1
ATOM 715 N N . ASN A 1 97 ? 6.086 -5.145 -5.688 1.00 59.97 97 ASN A N 1
ATOM 716 C CA . ASN A 1 97 ? 7.343 -5.371 -6.396 1.00 59.97 97 ASN A CA 1
ATOM 717 C C . ASN A 1 97 ? 8.535 -5.458 -5.438 1.00 59.97 97 ASN A C 1
ATOM 719 O O . ASN A 1 97 ? 9.468 -6.183 -5.730 1.00 59.97 97 ASN A O 1
ATOM 723 N N . GLU A 1 98 ? 8.493 -4.778 -4.292 1.00 65.88 98 GLU A N 1
ATOM 724 C CA . GLU A 1 98 ? 9.546 -4.800 -3.273 1.00 65.88 98 GLU A CA 1
ATOM 725 C C . GLU A 1 98 ? 9.454 -5.991 -2.307 1.00 65.88 98 GLU A C 1
ATOM 727 O O . GLU A 1 98 ? 10.385 -6.223 -1.543 1.00 65.88 98 GLU A O 1
ATOM 732 N N . ARG A 1 99 ? 8.354 -6.753 -2.332 1.00 64.69 99 ARG A N 1
ATOM 733 C CA . ARG A 1 99 ? 8.151 -7.969 -1.518 1.00 64.69 99 ARG A CA 1
ATOM 734 C C . ARG A 1 99 ? 8.675 -9.238 -2.195 1.00 64.69 99 ARG A C 1
ATOM 736 O O . ARG A 1 99 ? 8.517 -10.339 -1.671 1.00 64.69 99 ARG A O 1
ATOM 743 N N . SER A 1 100 ? 9.265 -9.097 -3.378 1.00 57.69 100 SER A N 1
ATOM 744 C CA . SER A 1 100 ? 9.860 -10.201 -4.120 1.00 57.69 100 SER A CA 1
ATOM 745 C C . SER A 1 100 ? 11.348 -10.370 -3.772 1.00 57.69 100 SER A C 1
ATOM 747 O O . SER A 1 100 ? 12.084 -9.383 -3.808 1.00 57.69 100 SER A O 1
ATOM 749 N N . PRO A 1 101 ? 11.847 -11.605 -3.566 1.00 55.81 101 PRO A N 1
ATOM 750 C CA . PRO A 1 101 ? 13.285 -11.890 -3.493 1.00 55.81 101 PRO A CA 1
ATOM 751 C C . PRO A 1 101 ? 14.069 -11.403 -4.725 1.00 55.81 101 PRO A C 1
ATOM 753 O O . PRO A 1 101 ? 15.246 -11.049 -4.640 1.00 55.81 101 PRO A O 1
ATOM 756 N N . THR A 1 102 ? 13.417 -11.336 -5.891 1.00 58.72 102 THR A N 1
ATOM 757 C CA . THR A 1 102 ? 14.016 -10.798 -7.121 1.00 58.72 102 THR A CA 1
ATOM 758 C C . THR A 1 102 ? 14.301 -9.308 -7.000 1.00 58.72 102 THR A C 1
ATOM 760 O O . THR A 1 102 ? 15.269 -8.826 -7.578 1.00 58.72 102 THR A O 1
ATOM 763 N N . TRP A 1 103 ? 13.498 -8.569 -6.234 1.00 60.59 103 TRP A N 1
ATOM 764 C CA . TRP A 1 103 ? 13.706 -7.140 -6.040 1.00 60.59 103 TRP A CA 1
ATOM 765 C C . TRP A 1 103 ? 15.002 -6.846 -5.303 1.00 60.59 103 TRP A C 1
ATOM 767 O O . TRP A 1 103 ? 15.748 -5.967 -5.724 1.00 60.59 103 TRP A O 1
ATOM 777 N N . GLU A 1 104 ? 15.315 -7.600 -4.250 1.00 65.19 104 GLU A N 1
ATOM 778 C CA . GLU A 1 104 ? 16.573 -7.447 -3.513 1.00 65.19 104 GLU A CA 1
ATOM 779 C C . GLU A 1 104 ? 17.785 -7.768 -4.402 1.00 65.19 104 GLU A C 1
ATOM 781 O O . GLU A 1 104 ? 18.770 -7.029 -4.407 1.00 65.19 104 GLU A O 1
ATOM 786 N N . LYS A 1 105 ? 17.686 -8.806 -5.244 1.00 63.44 105 LYS A N 1
ATOM 787 C CA . LYS A 1 105 ? 18.725 -9.153 -6.226 1.00 63.44 105 LYS A CA 1
ATOM 788 C C . LYS A 1 105 ? 18.891 -8.071 -7.297 1.00 63.44 105 LYS A C 1
ATOM 790 O O . LYS A 1 105 ? 20.015 -7.667 -7.577 1.00 63.44 105 LYS A O 1
ATOM 795 N N . VAL A 1 106 ? 17.793 -7.590 -7.887 1.00 62.62 106 VAL A N 1
ATOM 796 C CA . VAL A 1 106 ? 17.807 -6.538 -8.918 1.00 62.62 106 VAL A CA 1
ATOM 797 C C . VAL A 1 106 ? 18.355 -5.239 -8.343 1.00 62.62 106 VAL A C 1
ATOM 799 O O . VAL A 1 106 ? 19.211 -4.616 -8.963 1.00 62.62 106 VAL A O 1
ATOM 802 N N . THR A 1 107 ? 17.908 -4.838 -7.156 1.00 66.00 107 THR A N 1
ATOM 803 C CA . THR A 1 107 ? 18.404 -3.617 -6.512 1.00 66.00 107 THR A CA 1
ATOM 804 C C . THR A 1 107 ? 19.883 -3.733 -6.166 1.00 66.00 107 THR A C 1
ATOM 806 O O . THR A 1 107 ? 20.648 -2.843 -6.528 1.00 66.00 107 THR A O 1
ATOM 809 N N . SER A 1 108 ? 20.315 -4.862 -5.602 1.00 68.44 108 SER A N 1
ATOM 810 C CA . SER A 1 108 ? 21.730 -5.117 -5.305 1.00 68.44 108 SER A CA 1
ATOM 811 C C . SER A 1 108 ? 22.608 -5.129 -6.562 1.00 68.44 108 SER A C 1
ATOM 813 O O . SER A 1 108 ? 23.674 -4.519 -6.575 1.00 68.44 108 SER A O 1
ATOM 815 N N . ALA A 1 109 ? 22.155 -5.767 -7.646 1.00 64.88 109 ALA A N 1
ATOM 816 C CA . ALA A 1 109 ? 22.881 -5.815 -8.918 1.00 64.88 109 ALA A CA 1
ATOM 817 C C . ALA A 1 109 ? 23.017 -4.440 -9.596 1.00 64.88 109 ALA A C 1
ATOM 819 O O . ALA A 1 109 ? 23.924 -4.246 -10.402 1.00 64.88 109 ALA A O 1
ATOM 820 N N . ASN A 1 110 ? 22.131 -3.494 -9.271 1.00 64.06 110 ASN A N 1
ATOM 821 C CA . ASN A 1 110 ? 22.101 -2.150 -9.847 1.00 64.06 110 ASN A CA 1
ATOM 822 C C . ASN A 1 110 ? 22.528 -1.050 -8.846 1.00 64.06 110 ASN A C 1
ATOM 824 O O . ASN A 1 110 ? 22.224 0.117 -9.084 1.00 64.06 110 ASN A O 1
ATOM 828 N N . ASP A 1 111 ? 23.193 -1.404 -7.731 1.00 68.00 111 ASP A N 1
ATOM 829 C CA . ASP A 1 111 ? 23.586 -0.495 -6.624 1.00 68.00 111 ASP A CA 1
ATOM 830 C C . ASP A 1 111 ? 22.451 0.446 -6.176 1.00 68.00 111 ASP A C 1
ATOM 832 O O . ASP A 1 111 ? 22.641 1.617 -5.834 1.00 68.00 111 ASP A O 1
ATOM 836 N N . TYR A 1 112 ? 21.227 -0.072 -6.211 1.00 71.44 112 TYR A N 1
ATOM 837 C CA . TYR A 1 112 ? 20.052 0.639 -5.758 1.00 71.44 112 TYR A CA 1
ATOM 838 C C . TYR A 1 112 ? 19.931 0.459 -4.246 1.00 71.44 112 TYR A C 1
ATOM 840 O O . TYR A 1 112 ? 19.800 -0.661 -3.754 1.00 71.44 112 TYR A O 1
ATOM 848 N N . GLN A 1 113 ? 19.951 1.561 -3.500 1.00 77.19 113 GLN A N 1
ATOM 849 C CA . GLN A 1 113 ? 19.886 1.534 -2.036 1.00 77.19 113 GLN A CA 1
ATOM 850 C C . GLN A 1 113 ? 18.658 2.296 -1.560 1.00 77.19 113 GLN A C 1
ATOM 852 O O . GLN A 1 113 ? 18.405 3.407 -2.013 1.00 77.19 113 GLN A O 1
ATOM 857 N N . LYS A 1 114 ? 17.903 1.715 -0.629 1.00 77.44 114 LYS A N 1
ATOM 858 C CA . LYS A 1 114 ? 16.711 2.339 -0.043 1.00 77.44 114 LYS A CA 1
ATOM 859 C C . LYS A 1 114 ? 16.940 2.608 1.427 1.00 77.44 114 LYS A C 1
ATOM 861 O O . LYS A 1 114 ? 17.407 1.730 2.151 1.00 77.44 114 LYS A O 1
ATOM 866 N N . SER A 1 115 ? 16.560 3.792 1.887 1.00 83.50 115 SER A N 1
ATOM 867 C CA . SER A 1 115 ? 16.394 4.012 3.316 1.00 83.50 115 SER A CA 1
ATOM 868 C C . SER A 1 115 ? 15.145 3.273 3.815 1.00 83.50 115 SER A C 1
ATOM 870 O O . SER A 1 115 ? 14.196 3.066 3.054 1.00 83.50 115 SER A O 1
ATOM 872 N N . PRO A 1 116 ? 15.071 2.932 5.109 1.00 84.50 116 PRO A N 1
ATOM 873 C CA . PRO A 1 116 ? 13.790 2.675 5.753 1.00 84.50 116 PRO A CA 1
ATOM 874 C C . PRO A 1 116 ? 12.843 3.882 5.592 1.00 84.50 116 PRO A C 1
ATOM 876 O O . PRO A 1 116 ? 13.322 5.015 5.426 1.00 84.50 116 PRO A O 1
ATOM 879 N N . PRO A 1 117 ? 11.514 3.677 5.635 1.00 87.62 117 PRO A N 1
ATOM 880 C CA . PRO A 1 117 ? 10.565 4.782 5.696 1.00 87.62 117 PRO A CA 1
ATOM 881 C C . PRO A 1 117 ? 10.744 5.562 7.005 1.00 87.62 117 PRO A C 1
ATOM 883 O O . PRO A 1 117 ? 10.878 4.979 8.077 1.00 87.62 117 PRO A O 1
ATOM 886 N N . ILE A 1 118 ? 10.721 6.890 6.920 1.00 89.25 118 ILE A N 1
ATOM 887 C CA . ILE A 1 118 ? 10.798 7.792 8.072 1.00 89.25 118 ILE A CA 1
ATOM 888 C C . ILE A 1 118 ? 9.428 8.432 8.260 1.00 89.25 118 ILE A C 1
ATOM 890 O O . ILE A 1 118 ? 9.036 9.294 7.468 1.00 89.25 118 ILE A O 1
ATOM 894 N N . PHE A 1 119 ? 8.705 8.014 9.298 1.00 89.12 119 PHE A N 1
ATOM 895 C CA . PHE A 1 119 ? 7.357 8.495 9.587 1.00 89.12 119 PHE A CA 1
ATOM 896 C C . PHE A 1 119 ? 7.390 9.850 10.302 1.00 89.12 119 PHE A C 1
ATOM 898 O O . PHE A 1 119 ? 7.815 9.983 11.455 1.00 89.12 119 PHE A O 1
ATOM 905 N N . ASP A 1 120 ? 6.902 10.887 9.624 1.00 86.44 120 ASP A N 1
ATOM 906 C CA . ASP A 1 120 ? 6.802 12.227 10.205 1.00 86.44 120 ASP A CA 1
ATOM 907 C C . ASP A 1 120 ? 5.540 12.361 11.069 1.00 86.44 120 ASP A C 1
ATOM 909 O O . ASP A 1 120 ? 5.557 13.024 12.115 1.00 86.44 120 ASP A O 1
ATOM 913 N N . GLN A 1 121 ? 4.475 11.653 10.695 1.00 87.25 121 GLN A N 1
ATOM 914 C CA . GLN A 1 121 ? 3.153 11.793 11.271 1.00 87.25 121 GLN A CA 1
ATOM 915 C C . GLN A 1 121 ? 2.348 10.496 11.136 1.00 87.25 121 GLN A C 1
ATOM 917 O O . GLN A 1 121 ? 2.330 9.866 10.082 1.00 87.25 121 GLN A O 1
ATOM 922 N N . ALA A 1 122 ? 1.614 10.149 12.190 1.00 90.44 122 ALA A N 1
ATOM 923 C CA . ALA A 1 122 ? 0.615 9.091 12.178 1.00 90.44 122 ALA A CA 1
ATOM 924 C C . ALA A 1 122 ? -0.602 9.519 13.007 1.00 90.44 122 ALA A C 1
ATOM 926 O O . ALA A 1 122 ? -0.480 10.312 13.941 1.00 90.44 122 ALA A O 1
ATOM 927 N N . THR A 1 123 ? -1.787 9.048 12.644 1.00 90.00 123 THR A N 1
ATOM 928 C CA . THR A 1 123 ? -3.031 9.241 13.388 1.00 90.00 123 THR A CA 1
ATOM 929 C C . THR A 1 123 ? -3.906 8.011 13.219 1.00 90.00 123 THR A C 1
ATOM 931 O O . THR A 1 123 ? -4.126 7.558 12.100 1.00 90.00 123 THR A O 1
ATOM 934 N N . VAL A 1 124 ? -4.425 7.491 14.329 1.00 89.75 124 VAL A N 1
ATOM 935 C CA . VAL A 1 124 ? -5.301 6.315 14.348 1.00 89.75 124 VAL A CA 1
ATOM 936 C C . VAL A 1 124 ? -6.678 6.722 14.859 1.00 89.75 124 VAL A C 1
ATOM 938 O O . VAL A 1 124 ? -6.803 7.294 15.947 1.00 89.75 124 VAL A O 1
ATOM 941 N N . LYS A 1 125 ? -7.717 6.414 14.082 1.00 90.12 125 LYS A N 1
ATOM 942 C CA . LYS A 1 125 ? -9.119 6.634 14.443 1.00 90.12 125 LYS A CA 1
ATOM 943 C C . LYS A 1 125 ? -9.899 5.336 14.383 1.00 90.12 125 LYS A C 1
ATOM 945 O O . LYS A 1 125 ? -9.916 4.669 13.358 1.00 90.12 125 LYS A O 1
ATOM 950 N N . LEU A 1 126 ? -10.582 5.009 15.464 1.00 91.75 126 LEU A N 1
ATOM 951 C CA . LEU A 1 126 ? -11.443 3.845 15.563 1.00 91.75 126 LEU A CA 1
ATOM 952 C C . LEU A 1 126 ? -12.824 4.167 14.983 1.00 91.75 126 LEU A C 1
ATOM 954 O O . LEU A 1 126 ? -13.467 5.132 15.398 1.00 91.75 126 LEU A O 1
ATOM 958 N N . LEU A 1 127 ? -13.270 3.370 14.020 1.00 92.38 127 LEU A N 1
ATOM 959 C CA . LEU A 1 127 ? -14.610 3.452 13.436 1.00 92.38 127 LEU A CA 1
ATOM 960 C C . LEU A 1 127 ? -15.587 2.562 14.210 1.00 92.38 127 LEU A C 1
ATOM 962 O O . LEU A 1 127 ? -16.718 2.962 14.464 1.00 92.38 127 LEU A O 1
ATOM 966 N N . GLU A 1 128 ? -15.123 1.381 14.613 1.00 92.56 128 GLU A N 1
ATOM 967 C CA . GLU A 1 128 ? -15.881 0.389 15.370 1.00 92.56 128 GLU A CA 1
ATOM 968 C C . GLU A 1 128 ? -14.920 -0.467 16.207 1.00 92.56 128 GLU A C 1
ATOM 970 O O . GLU A 1 128 ? -13.847 -0.821 15.722 1.00 92.56 128 GLU A O 1
ATOM 975 N N . GLY A 1 129 ? -15.305 -0.831 17.434 1.00 91.94 129 GLY A N 1
ATOM 976 C CA . GLY A 1 129 ? -14.545 -1.745 18.298 1.00 91.94 129 GLY A CA 1
ATOM 977 C C . GLY A 1 129 ? -13.954 -1.081 19.543 1.00 91.94 129 GLY A C 1
ATOM 978 O O . GLY A 1 129 ? -14.567 -0.178 20.117 1.00 91.94 129 GLY A O 1
ATOM 979 N N . ASP A 1 130 ? -12.764 -1.519 19.959 1.00 90.38 130 ASP A N 1
ATOM 980 C CA . ASP A 1 130 ? -12.023 -0.985 21.102 1.00 90.38 130 ASP A CA 1
ATOM 981 C C . ASP A 1 130 ? -10.550 -0.699 20.774 1.00 90.38 130 ASP A C 1
ATOM 983 O O . ASP A 1 130 ? -9.953 -1.259 19.854 1.00 90.38 130 ASP A O 1
ATOM 987 N N . CYS A 1 131 ? -9.952 0.199 21.556 1.00 87.75 131 CYS A N 1
ATOM 988 C CA . CYS A 1 131 ? -8.499 0.330 21.603 1.00 87.75 131 CYS A CA 1
ATOM 989 C C . CYS A 1 131 ? -7.952 0.496 23.022 1.00 87.75 131 CYS A C 1
ATOM 991 O O . CYS A 1 131 ? -7.014 1.254 23.291 1.00 87.75 131 CYS A O 1
ATOM 993 N N . THR A 1 132 ? -8.594 -0.192 23.968 1.00 82.81 132 THR A N 1
ATOM 994 C CA . THR A 1 132 ? -8.164 -0.179 25.369 1.00 82.81 132 THR A CA 1
ATOM 995 C C . THR A 1 132 ? -6.884 -0.999 25.537 1.00 82.81 132 THR A C 1
ATOM 997 O O . THR A 1 132 ? -6.669 -1.990 24.848 1.00 82.81 132 THR A O 1
ATOM 1000 N N . GLY A 1 133 ? -5.979 -0.557 26.414 1.00 80.44 133 GLY A N 1
ATOM 1001 C CA . GLY A 1 133 ? -4.673 -1.210 26.574 1.00 80.44 133 GLY A CA 1
ATOM 1002 C C . GLY A 1 133 ? -3.681 -0.962 25.428 1.00 80.44 133 GLY A C 1
ATOM 1003 O O . GLY A 1 133 ? -2.627 -1.586 25.405 1.00 80.44 133 GLY A O 1
ATOM 1004 N N . GLY A 1 134 ? -3.987 -0.047 24.498 1.00 79.31 134 GLY A N 1
ATOM 1005 C CA . GLY A 1 134 ? -3.079 0.356 23.416 1.00 79.31 134 GLY A CA 1
ATOM 1006 C C . GLY A 1 134 ? -3.060 -0.578 22.202 1.00 79.31 134 GLY A C 1
ATOM 1007 O O . GLY A 1 134 ? -2.362 -0.283 21.233 1.00 79.31 134 GLY A O 1
ATOM 1008 N N . ALA A 1 135 ? -3.834 -1.665 22.229 1.00 88.44 135 ALA A N 1
ATOM 1009 C CA . ALA A 1 135 ? -4.048 -2.546 21.086 1.00 88.44 135 ALA A CA 1
ATOM 1010 C C . ALA A 1 135 ? -5.339 -2.163 20.356 1.00 88.44 135 ALA A C 1
ATOM 1012 O O . ALA A 1 135 ? -6.306 -1.813 21.015 1.00 88.44 135 ALA A O 1
ATOM 1013 N N . ILE A 1 136 ? -5.375 -2.243 19.026 1.00 91.12 136 ILE A N 1
ATOM 1014 C CA . ILE A 1 136 ? -6.566 -1.928 18.223 1.00 91.12 136 ILE A CA 1
ATOM 1015 C C . ILE A 1 136 ? -7.329 -3.226 17.938 1.00 91.12 136 ILE A C 1
ATOM 1017 O O . ILE A 1 136 ? -6.764 -4.158 17.359 1.00 91.12 136 ILE A O 1
ATOM 1021 N N . ASN A 1 137 ? -8.607 -3.280 18.313 1.00 94.19 137 ASN A N 1
ATOM 1022 C CA . ASN A 1 137 ? -9.516 -4.380 18.001 1.00 94.19 137 ASN A CA 1
ATOM 1023 C C . ASN A 1 137 ? -10.779 -3.823 17.341 1.00 94.19 137 ASN A C 1
ATOM 1025 O O . ASN A 1 137 ? -11.515 -3.054 17.950 1.00 94.19 137 ASN A O 1
ATOM 1029 N N . GLY A 1 138 ? -11.048 -4.225 16.104 1.00 93.88 138 GLY A N 1
ATOM 1030 C CA . GLY A 1 138 ? -12.155 -3.716 15.300 1.00 93.88 138 GLY A CA 1
ATOM 1031 C C . GLY A 1 138 ? -11.688 -2.857 14.130 1.00 93.88 138 GLY A C 1
ATOM 1032 O O . GLY A 1 138 ? -10.530 -2.908 13.713 1.00 93.88 138 GLY A O 1
ATOM 1033 N N . ARG A 1 139 ? -12.612 -2.097 13.547 1.00 94.94 139 ARG A N 1
ATOM 1034 C CA . ARG A 1 139 ? -12.371 -1.343 12.321 1.00 94.94 139 ARG A CA 1
ATOM 1035 C C . ARG A 1 139 ? -11.764 0.016 12.638 1.00 94.94 139 ARG A C 1
ATOM 1037 O O . ARG A 1 139 ? -12.372 0.819 13.345 1.00 94.94 139 ARG A O 1
ATOM 1044 N N . ALA A 1 140 ? -10.594 0.308 12.082 1.00 93.19 140 ALA A N 1
ATOM 1045 C CA . ALA A 1 140 ? -9.898 1.572 12.294 1.00 93.19 140 ALA A CA 1
ATOM 1046 C C . ALA A 1 140 ? -9.366 2.161 10.987 1.00 93.19 140 ALA A C 1
ATOM 1048 O O . ALA A 1 140 ? -9.085 1.446 10.026 1.00 93.19 140 ALA A O 1
ATOM 1049 N N . SER A 1 141 ? -9.223 3.484 10.975 1.00 92.25 141 SER A N 1
ATOM 1050 C CA . SER A 1 141 ? -8.536 4.238 9.943 1.00 92.25 141 SER A CA 1
ATOM 1051 C C . SER A 1 141 ? -7.193 4.747 10.459 1.00 92.25 141 SER A C 1
ATOM 1053 O O . SER A 1 141 ? -7.115 5.384 11.509 1.00 92.25 141 SER A O 1
ATOM 1055 N N . VAL A 1 142 ? -6.149 4.520 9.675 1.00 91.06 142 VAL A N 1
ATOM 1056 C CA . VAL A 1 142 ? -4.780 4.966 9.914 1.00 91.06 142 VAL A CA 1
ATOM 1057 C C . VAL A 1 142 ? -4.434 5.993 8.852 1.00 91.06 142 VAL A C 1
ATOM 1059 O O . VAL A 1 142 ? -4.476 5.699 7.660 1.00 91.06 142 VAL A O 1
ATOM 1062 N N . HIS A 1 143 ? -4.112 7.207 9.278 1.00 92.56 143 HIS A N 1
ATOM 1063 C CA . HIS A 1 143 ? -3.488 8.212 8.426 1.00 92.56 143 HIS A CA 1
ATOM 1064 C C . HIS A 1 143 ? -2.018 8.287 8.792 1.00 92.56 143 HIS A C 1
ATOM 1066 O O . HIS A 1 143 ? -1.692 8.443 9.967 1.00 92.56 143 HIS A O 1
ATOM 1072 N N . ALA A 1 144 ? -1.132 8.175 7.815 1.00 92.19 144 ALA A N 1
ATOM 1073 C CA . ALA A 1 144 ? 0.294 8.296 8.045 1.00 92.19 144 ALA A CA 1
ATOM 1074 C C . ALA A 1 144 ? 0.963 9.031 6.895 1.00 92.19 144 ALA A C 1
ATOM 1076 O O . ALA A 1 144 ? 0.516 8.976 5.750 1.00 92.19 144 ALA A O 1
ATOM 1077 N N . ARG A 1 145 ? 2.067 9.694 7.206 1.00 92.75 145 ARG A N 1
ATOM 1078 C CA . ARG A 1 145 ? 2.961 10.251 6.207 1.00 92.75 145 ARG A CA 1
ATOM 1079 C C . ARG A 1 145 ? 4.382 9.808 6.522 1.00 92.75 145 ARG A C 1
ATOM 1081 O O . ARG A 1 145 ? 4.795 9.721 7.681 1.00 92.75 145 ARG A O 1
ATOM 1088 N N . TYR A 1 146 ? 5.105 9.442 5.473 1.00 92.12 146 TYR A N 1
ATOM 1089 C CA . TYR A 1 146 ? 6.501 9.053 5.582 1.00 92.12 146 TYR A CA 1
ATOM 1090 C C . TYR A 1 146 ? 7.288 9.479 4.351 1.00 92.12 146 TYR A C 1
ATOM 1092 O O . TYR A 1 146 ? 6.734 9.683 3.271 1.00 92.12 146 TYR A O 1
ATOM 1100 N N . ASN A 1 147 ? 8.599 9.608 4.528 1.00 90.12 147 ASN A N 1
ATOM 1101 C CA . ASN A 1 147 ? 9.533 9.855 3.440 1.00 90.12 147 ASN A CA 1
ATOM 1102 C C . ASN A 1 147 ? 10.523 8.697 3.344 1.00 90.12 147 ASN A C 1
ATOM 1104 O O . ASN A 1 147 ? 10.910 8.119 4.360 1.00 90.12 147 ASN A O 1
ATOM 1108 N N . ARG A 1 148 ? 10.948 8.379 2.126 1.00 87.75 148 ARG A N 1
ATOM 1109 C CA . ARG A 1 148 ? 11.992 7.402 1.835 1.00 87.75 148 ARG A CA 1
ATOM 1110 C C . ARG A 1 148 ? 12.988 8.005 0.853 1.00 87.75 148 ARG A C 1
ATOM 1112 O O . ARG A 1 148 ? 12.596 8.738 -0.053 1.00 87.75 148 ARG A O 1
ATOM 1119 N N . LEU A 1 149 ? 14.267 7.720 1.061 1.00 85.19 149 LEU A N 1
ATOM 1120 C CA . LEU A 1 149 ? 15.338 8.090 0.147 1.00 85.19 149 LEU A CA 1
ATOM 1121 C C . LEU A 1 149 ? 15.793 6.850 -0.605 1.00 85.19 149 LEU A C 1
ATOM 1123 O O . LEU A 1 149 ? 16.276 5.892 -0.004 1.00 85.19 149 LEU A O 1
ATOM 1127 N N . ASP A 1 150 ? 15.673 6.916 -1.920 1.00 84.06 150 ASP A N 1
ATOM 1128 C CA . ASP A 1 150 ? 16.021 5.840 -2.825 1.00 84.06 150 ASP A CA 1
ATOM 1129 C C . ASP A 1 150 ? 17.202 6.293 -3.691 1.00 84.06 150 ASP A C 1
ATOM 1131 O O . ASP A 1 150 ? 17.080 7.166 -4.545 1.00 84.06 150 ASP A O 1
ATOM 1135 N N . ARG A 1 151 ? 18.387 5.735 -3.468 1.00 79.69 151 ARG A N 1
ATOM 1136 C CA . ARG A 1 151 ? 19.569 5.977 -4.299 1.00 79.69 151 ARG A CA 1
ATOM 1137 C C . ARG A 1 151 ? 19.415 5.198 -5.602 1.00 79.69 151 ARG A C 1
ATOM 1139 O O . ARG A 1 151 ? 19.355 3.971 -5.579 1.00 79.69 151 ARG A O 1
ATOM 1146 N N . SER A 1 152 ? 19.374 5.908 -6.728 1.00 67.62 152 SER A N 1
ATOM 1147 C CA . SER A 1 152 ? 19.321 5.290 -8.055 1.00 67.62 152 SER A CA 1
ATOM 1148 C C . SER A 1 152 ? 20.734 5.100 -8.600 1.00 67.62 152 SER A C 1
ATOM 1150 O O . SER A 1 152 ? 21.482 6.069 -8.721 1.00 67.62 152 SER A O 1
ATOM 1152 N N . GLY A 1 153 ? 21.087 3.865 -8.962 1.00 55.28 153 GLY A N 1
ATOM 1153 C CA . GLY A 1 153 ? 22.340 3.550 -9.655 1.00 55.28 153 GLY A CA 1
ATOM 1154 C C . GLY A 1 153 ? 22.311 3.805 -11.170 1.00 55.28 153 GLY A C 1
ATOM 1155 O O . GLY A 1 153 ? 23.336 3.657 -11.829 1.00 55.28 153 GLY A O 1
ATOM 1156 N N . PHE A 1 154 ? 21.165 4.202 -11.746 1.00 50.91 154 PHE A N 1
ATOM 1157 C CA . PHE A 1 154 ? 21.008 4.349 -13.204 1.00 50.91 154 PHE A CA 1
ATOM 1158 C C . P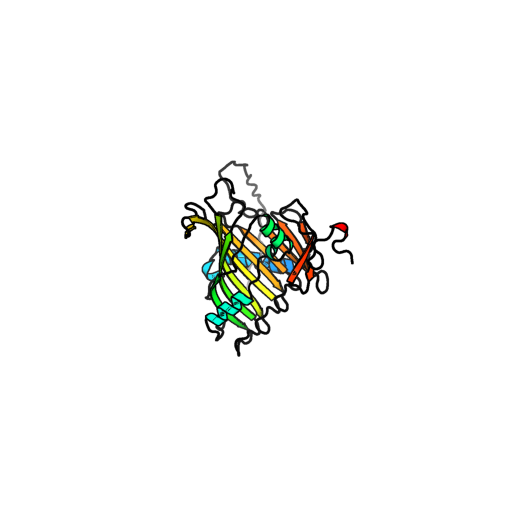HE A 1 154 ? 21.707 5.583 -13.798 1.00 50.91 154 PHE A C 1
ATOM 1160 O O . PHE A 1 154 ? 21.906 5.643 -15.013 1.00 50.91 154 PHE A O 1
ATOM 1167 N N . VAL A 1 155 ? 22.111 6.562 -12.982 1.00 47.06 155 VAL A N 1
ATOM 1168 C CA . VAL A 1 155 ? 22.764 7.782 -13.473 1.00 47.06 155 VAL A CA 1
ATOM 1169 C C . VAL A 1 155 ? 24.279 7.676 -13.301 1.00 47.06 155 VAL A C 1
ATOM 1171 O O . VAL A 1 155 ? 24.845 8.010 -12.269 1.00 47.06 155 VAL A O 1
ATOM 1174 N N . ALA A 1 156 ? 24.911 7.193 -14.369 1.00 43.66 156 ALA A N 1
ATOM 1175 C CA . ALA A 1 156 ? 26.270 7.506 -14.798 1.00 43.66 156 ALA A CA 1
ATOM 1176 C C . ALA A 1 156 ? 27.367 7.519 -13.713 1.00 43.66 156 ALA A C 1
ATOM 1178 O O . ALA A 1 156 ? 27.868 8.567 -13.305 1.00 43.66 156 ALA A O 1
ATOM 1179 N N . ALA A 1 157 ? 27.925 6.337 -13.453 1.00 42.59 157 ALA A N 1
ATOM 1180 C CA . ALA A 1 157 ? 29.299 6.149 -12.977 1.00 42.59 157 ALA A CA 1
ATOM 1181 C C . ALA A 1 157 ? 30.376 6.670 -13.970 1.00 42.59 157 ALA A C 1
ATOM 1183 O O . ALA A 1 157 ? 31.473 6.122 -14.034 1.00 42.59 157 ALA A O 1
ATOM 1184 N N . GLN A 1 158 ? 30.083 7.693 -14.785 1.00 43.34 158 GLN A N 1
ATOM 1185 C CA . GLN A 1 158 ? 31.025 8.200 -15.783 1.00 43.34 158 GLN A CA 1
ATOM 1186 C C . GLN A 1 158 ? 31.893 9.365 -15.307 1.00 43.34 158 GLN A C 1
ATOM 1188 O O . GLN A 1 158 ? 32.928 9.571 -15.930 1.00 43.34 158 GLN A O 1
ATOM 1193 N N . GLN A 1 159 ? 31.574 10.086 -14.222 1.00 43.28 159 GLN A N 1
ATOM 1194 C CA . GLN A 1 159 ? 32.425 11.207 -13.768 1.00 43.28 159 GLN A CA 1
ATOM 1195 C C . GLN A 1 159 ? 32.448 11.451 -12.247 1.00 43.28 159 GLN A C 1
ATOM 1197 O O . GLN A 1 159 ? 32.563 12.587 -11.818 1.00 43.28 159 GLN A O 1
ATOM 1202 N N . GLY A 1 160 ? 32.354 10.410 -11.413 1.00 49.16 160 GLY A N 1
ATOM 1203 C CA . GLY A 1 160 ? 32.837 10.443 -10.017 1.00 49.16 160 GLY A CA 1
ATOM 1204 C C . GLY A 1 160 ? 32.227 11.439 -9.008 1.00 49.16 160 GLY A C 1
ATOM 1205 O O . GLY A 1 160 ? 32.601 11.352 -7.843 1.00 49.16 160 GLY A O 1
ATOM 1206 N N . GLU A 1 161 ? 31.312 12.340 -9.383 1.00 54.19 161 GLU A N 1
ATOM 1207 C CA . GLU A 1 161 ? 30.955 13.487 -8.521 1.00 54.19 161 GLU A CA 1
ATOM 1208 C C . GLU A 1 161 ? 29.460 13.680 -8.220 1.00 54.19 161 GLU A C 1
ATOM 1210 O O . GLU A 1 161 ? 29.132 14.490 -7.357 1.00 54.19 161 GLU A O 1
ATOM 1215 N N . TYR A 1 162 ? 28.538 12.918 -8.825 1.00 58.56 162 TYR A N 1
ATOM 1216 C CA . TYR A 1 162 ? 27.100 13.104 -8.574 1.00 58.56 162 TYR A CA 1
ATOM 1217 C C . TYR A 1 162 ? 26.379 11.783 -8.310 1.00 58.56 162 TYR A C 1
ATOM 1219 O O . TYR A 1 162 ? 26.229 10.947 -9.195 1.00 58.56 162 TYR A O 1
ATOM 1227 N N . VAL A 1 163 ? 25.905 11.607 -7.073 1.00 68.81 163 VAL A N 1
ATOM 1228 C CA . VAL A 1 163 ? 24.982 10.525 -6.710 1.00 68.81 163 VAL A CA 1
ATOM 1229 C C . VAL A 1 163 ? 23.557 11.062 -6.806 1.00 68.81 163 VAL A C 1
ATOM 1231 O O . VAL A 1 163 ? 23.208 12.011 -6.098 1.00 68.81 163 VAL A O 1
ATOM 1234 N N . SER A 1 164 ? 22.743 10.453 -7.672 1.00 74.38 164 SER A N 1
ATOM 1235 C CA . SER A 1 164 ? 21.317 10.762 -7.792 1.00 74.38 164 SER A CA 1
ATOM 1236 C C . SER A 1 164 ? 20.483 9.978 -6.781 1.00 74.38 164 SER A C 1
ATOM 1238 O O . SER A 1 164 ? 20.642 8.765 -6.614 1.00 74.38 164 SER A O 1
ATOM 1240 N N . PHE A 1 165 ? 19.541 10.671 -6.165 1.00 81.31 165 PHE A N 1
ATOM 1241 C CA . PHE A 1 165 ? 18.550 10.148 -5.246 1.00 81.31 165 PHE A CA 1
ATOM 1242 C C . PHE A 1 165 ? 17.155 10.443 -5.786 1.00 81.31 165 PHE A C 1
ATOM 1244 O O . PHE A 1 165 ? 16.911 11.433 -6.470 1.00 81.31 165 PHE A O 1
ATOM 1251 N N . GLN A 1 166 ? 16.220 9.586 -5.425 1.00 82.75 166 GLN A N 1
ATOM 1252 C CA . GLN A 1 166 ? 14.798 9.816 -5.524 1.00 82.75 166 GLN A CA 1
ATOM 1253 C C . GLN A 1 166 ? 14.268 9.964 -4.104 1.00 82.75 166 GLN A C 1
ATOM 1255 O O . GLN A 1 166 ? 14.483 9.114 -3.241 1.00 82.75 166 GLN A O 1
ATOM 1260 N N . ILE A 1 167 ? 13.594 11.076 -3.852 1.00 85.62 167 ILE A N 1
ATOM 1261 C CA . ILE A 1 167 ? 12.836 11.296 -2.631 1.00 85.62 167 ILE A CA 1
ATOM 1262 C C . ILE A 1 167 ? 11.418 10.820 -2.912 1.00 85.62 167 ILE A C 1
ATOM 1264 O O . ILE A 1 167 ? 10.733 11.369 -3.778 1.00 85.62 167 ILE A O 1
ATOM 1268 N N . LEU A 1 168 ? 10.985 9.807 -2.171 1.00 87.88 168 LEU A N 1
ATOM 1269 C CA . LEU A 1 168 ? 9.617 9.320 -2.180 1.00 87.88 168 LEU A CA 1
ATOM 1270 C C . LEU A 1 168 ? 8.911 9.836 -0.926 1.00 87.88 168 LEU A C 1
ATOM 1272 O O . LEU A 1 168 ? 9.184 9.374 0.181 1.00 87.88 168 LEU A O 1
ATOM 1276 N N . ALA A 1 169 ? 7.993 10.781 -1.097 1.00 90.25 169 ALA A N 1
ATOM 1277 C CA . ALA A 1 169 ? 7.075 11.197 -0.043 1.00 90.25 169 ALA A CA 1
ATOM 1278 C C . ALA A 1 169 ? 5.745 10.466 -0.225 1.00 90.25 169 ALA A C 1
ATOM 1280 O O . ALA A 1 169 ? 5.165 10.504 -1.309 1.00 90.25 169 ALA A O 1
ATOM 1281 N N . VAL A 1 170 ? 5.253 9.813 0.824 1.00 91.00 170 VAL A N 1
ATOM 1282 C CA . VAL A 1 170 ? 3.998 9.058 0.780 1.00 91.00 170 VAL A CA 1
ATOM 1283 C C . VAL A 1 170 ? 3.031 9.604 1.809 1.00 91.00 170 VAL A C 1
ATOM 1285 O O . VAL A 1 170 ? 3.357 9.701 2.991 1.00 91.00 170 VAL A O 1
ATOM 1288 N N . GLU A 1 171 ? 1.824 9.915 1.353 1.00 92.94 171 GLU A N 1
ATOM 1289 C CA . GLU A 1 171 ? 0.656 10.063 2.212 1.00 92.94 171 GLU A CA 1
ATOM 1290 C C . GLU A 1 171 ? -0.194 8.798 2.110 1.00 92.94 171 GLU A C 1
ATOM 1292 O O . GLU A 1 171 ? -0.557 8.370 1.016 1.00 92.94 171 GLU A O 1
ATOM 1297 N N . LEU A 1 172 ? -0.486 8.189 3.255 1.00 92.31 172 LEU A N 1
ATOM 1298 C CA . LEU A 1 172 ? -1.185 6.921 3.392 1.00 92.31 172 LEU A CA 1
ATOM 1299 C C . LEU A 1 172 ? -2.479 7.133 4.176 1.00 92.31 172 LEU A C 1
ATOM 1301 O O . LEU A 1 172 ? -2.460 7.652 5.292 1.00 92.31 172 LEU A O 1
ATOM 1305 N N . ARG A 1 173 ? -3.587 6.642 3.624 1.00 92.81 173 ARG A N 1
ATOM 1306 C CA . ARG A 1 173 ? -4.831 6.392 4.354 1.00 92.81 173 ARG A CA 1
ATOM 1307 C C . ARG A 1 173 ? -5.137 4.908 4.258 1.00 92.81 173 ARG A C 1
ATOM 1309 O O . ARG A 1 173 ? -5.291 4.385 3.165 1.00 92.81 173 ARG A O 1
ATOM 1316 N N . GLU A 1 174 ? -5.267 4.230 5.378 1.00 93.00 174 GLU A N 1
ATOM 1317 C CA . GLU A 1 174 ? -5.667 2.828 5.426 1.00 93.00 174 GLU A CA 1
ATOM 1318 C C . GLU A 1 174 ? -6.896 2.685 6.309 1.00 93.00 174 GLU A C 1
ATOM 1320 O O . GLU A 1 174 ? -6.973 3.306 7.360 1.00 93.00 174 GLU A O 1
ATOM 1325 N N . THR A 1 175 ? -7.871 1.892 5.889 1.00 93.94 175 THR A N 1
ATOM 1326 C CA . THR A 1 175 ? -9.025 1.519 6.701 1.00 93.94 175 THR A CA 1
ATOM 1327 C C . THR A 1 175 ? -9.154 0.010 6.690 1.00 93.94 175 THR A C 1
ATOM 1329 O O . THR A 1 175 ? -9.504 -0.571 5.663 1.00 93.94 175 THR A O 1
ATOM 1332 N N . CYS A 1 176 ? -8.879 -0.609 7.830 1.00 94.88 176 CYS A N 1
ATOM 1333 C CA . CYS A 1 176 ? -8.811 -2.054 7.987 1.00 94.88 176 CYS A CA 1
ATOM 1334 C C . CYS A 1 176 ? -9.592 -2.518 9.211 1.00 94.88 176 CYS A C 1
ATOM 1336 O O . CYS A 1 176 ? -9.801 -1.763 10.163 1.00 94.88 176 CYS A O 1
ATOM 1338 N N . ASP A 1 177 ? -9.961 -3.794 9.192 1.00 95.69 177 ASP A N 1
ATOM 1339 C CA . ASP A 1 177 ? -10.328 -4.522 10.400 1.00 95.69 177 ASP A CA 1
ATOM 1340 C C . ASP A 1 177 ? -9.044 -5.024 11.084 1.00 95.69 177 ASP A C 1
ATOM 1342 O O . ASP A 1 177 ? -8.195 -5.653 10.442 1.00 95.69 177 ASP A O 1
ATOM 1346 N N . TYR A 1 178 ? -8.906 -4.751 12.381 1.00 94.25 178 TYR A N 1
ATOM 1347 C CA . TYR A 1 178 ? -7.755 -5.126 13.198 1.00 94.25 178 TYR A CA 1
ATOM 1348 C C . TYR A 1 178 ? -8.142 -6.102 14.309 1.00 94.25 178 TYR A C 1
ATOM 1350 O O . TYR A 1 178 ? -9.214 -6.008 14.907 1.00 94.25 178 TYR A O 1
ATOM 1358 N N . LEU A 1 179 ? -7.224 -7.007 14.627 1.00 94.56 179 LEU A N 1
ATOM 1359 C CA . LEU A 1 179 ? -7.248 -7.836 15.822 1.00 94.56 179 LEU A CA 1
ATOM 1360 C C . LEU A 1 179 ? -5.882 -7.717 16.491 1.00 94.56 179 LEU A C 1
ATOM 1362 O O . LEU A 1 179 ? -4.872 -8.066 15.883 1.00 94.56 179 LEU A O 1
ATOM 1366 N N . GLN A 1 180 ? -5.840 -7.216 17.726 1.00 92.69 180 GLN A N 1
ATOM 1367 C CA . GLN A 1 180 ? -4.591 -6.994 18.463 1.00 92.69 180 GLN A CA 1
ATOM 1368 C C . GLN A 1 180 ? -3.567 -6.164 17.665 1.00 92.69 180 GLN A C 1
ATOM 1370 O O . GLN A 1 180 ? -2.389 -6.511 17.590 1.00 92.69 180 GLN A O 1
ATOM 1375 N N . SER A 1 181 ? -4.029 -5.075 17.044 1.00 91.69 181 SER A N 1
ATOM 1376 C CA . SER A 1 181 ? -3.222 -4.193 16.184 1.00 91.69 181 SER A CA 1
ATOM 1377 C C . SER A 1 181 ? -2.639 -4.852 14.928 1.00 91.69 181 SER A C 1
ATOM 1379 O O . SER A 1 181 ? -1.748 -4.278 14.313 1.00 91.69 181 SER A O 1
ATOM 1381 N N . ARG A 1 182 ? -3.141 -6.019 14.513 1.00 92.50 182 ARG A N 1
ATOM 1382 C CA . ARG A 1 182 ? -2.777 -6.665 13.243 1.00 92.50 182 ARG A CA 1
ATOM 1383 C C . ARG A 1 182 ? -3.959 -6.668 12.296 1.00 92.50 182 ARG A C 1
ATOM 1385 O O . ARG A 1 182 ? -5.085 -6.895 12.740 1.00 92.50 182 ARG A O 1
ATOM 1392 N N . ARG A 1 183 ? -3.738 -6.456 10.999 1.00 93.00 183 ARG A N 1
ATOM 1393 C CA . ARG A 1 183 ? -4.811 -6.543 9.995 1.00 93.00 183 ARG A CA 1
ATOM 1394 C C . ARG A 1 183 ? -5.389 -7.955 9.989 1.00 93.00 183 ARG A C 1
ATOM 1396 O O . ARG A 1 183 ? -4.654 -8.929 9.837 1.00 93.00 183 ARG A O 1
ATOM 1403 N N . ALA A 1 184 ? -6.702 -8.072 10.142 1.00 94.31 184 ALA A N 1
ATOM 1404 C CA . ALA A 1 184 ? -7.385 -9.355 10.318 1.00 94.31 184 ALA A CA 1
ATOM 1405 C C . ALA A 1 184 ? -8.701 -9.473 9.530 1.00 94.31 184 ALA A C 1
ATOM 1407 O O . ALA A 1 184 ? -9.518 -10.350 9.808 1.00 94.31 184 ALA A O 1
ATOM 1408 N N . GLY A 1 185 ? -8.919 -8.595 8.551 1.00 91.81 185 GLY A N 1
ATOM 1409 C CA . GLY A 1 185 ? -10.129 -8.609 7.740 1.00 91.81 185 GLY A CA 1
ATOM 1410 C C . GLY A 1 185 ? -10.011 -7.734 6.505 1.00 91.81 185 GLY A C 1
ATOM 1411 O O . GLY A 1 185 ? -8.970 -7.707 5.851 1.00 91.81 185 GLY A O 1
ATOM 1412 N N . ASN A 1 186 ? -11.094 -7.050 6.145 1.00 93.81 186 ASN A N 1
ATOM 1413 C CA . ASN A 1 186 ? -11.123 -6.243 4.934 1.00 93.81 186 ASN A CA 1
ATOM 1414 C C . ASN A 1 186 ? -10.362 -4.937 5.140 1.00 93.81 186 ASN A C 1
ATOM 1416 O O . ASN A 1 186 ? -10.585 -4.216 6.111 1.00 93.81 186 ASN A O 1
ATOM 1420 N N . CYS A 1 187 ? -9.543 -4.605 4.156 1.00 93.81 187 CYS A N 1
ATOM 1421 C CA . CYS A 1 187 ? -8.718 -3.420 4.103 1.00 93.81 187 CYS A CA 1
ATOM 1422 C C . CYS A 1 187 ? -8.975 -2.648 2.815 1.00 93.81 187 CYS A C 1
ATOM 1424 O O . CYS A 1 187 ? -9.123 -3.233 1.741 1.00 93.81 187 CYS A O 1
ATOM 1426 N N . ALA A 1 188 ? -8.994 -1.327 2.945 1.00 94.44 188 ALA A N 1
ATOM 1427 C CA . ALA A 1 188 ? -8.894 -0.390 1.843 1.00 94.44 188 ALA A CA 1
ATOM 1428 C C . ALA A 1 188 ? -7.760 0.589 2.150 1.00 94.44 188 ALA A C 1
ATOM 1430 O O . ALA A 1 188 ? -7.775 1.266 3.180 1.00 94.44 188 ALA A O 1
ATOM 1431 N N . ARG A 1 189 ? -6.765 0.643 1.276 1.00 93.31 189 ARG A N 1
ATOM 1432 C CA . ARG A 1 189 ? -5.532 1.397 1.444 1.00 93.31 189 ARG A CA 1
ATOM 1433 C C . ARG A 1 189 ? -5.353 2.328 0.256 1.00 93.31 189 ARG A C 1
ATOM 1435 O O . ARG A 1 189 ? -5.431 1.920 -0.893 1.00 93.31 189 ARG A O 1
ATOM 1442 N N . TYR A 1 190 ? -5.087 3.586 0.549 1.00 93.06 190 TYR A N 1
ATOM 1443 C CA . TYR A 1 190 ? -4.970 4.664 -0.416 1.00 93.06 190 TYR A CA 1
ATOM 1444 C C . TYR A 1 190 ? -3.626 5.334 -0.204 1.00 93.06 190 TYR A C 1
ATOM 1446 O O . TYR A 1 190 ? -3.268 5.653 0.933 1.00 93.06 190 TYR A O 1
ATOM 1454 N N . GLN A 1 191 ? -2.872 5.526 -1.277 1.00 91.94 191 GLN A N 1
ATOM 1455 C CA . GLN A 1 191 ? -1.567 6.164 -1.212 1.00 91.94 191 GLN A CA 1
ATOM 1456 C C . GLN A 1 191 ? -1.457 7.250 -2.268 1.00 91.94 191 GLN A C 1
ATOM 1458 O O . GLN A 1 191 ? -1.810 7.036 -3.427 1.00 91.94 191 GLN A O 1
ATOM 1463 N N . VAL A 1 192 ? -0.907 8.388 -1.860 1.00 90.56 192 VAL A N 1
ATOM 1464 C CA . VAL A 1 192 ? -0.416 9.425 -2.763 1.00 90.56 192 VAL A CA 1
ATOM 1465 C C . VAL A 1 192 ? 1.098 9.439 -2.640 1.00 90.56 192 VAL A C 1
ATOM 1467 O O . VAL A 1 192 ? 1.644 9.835 -1.610 1.00 90.56 192 VAL A O 1
ATOM 1470 N N . LEU A 1 193 ? 1.776 8.980 -3.684 1.00 88.25 193 LEU A N 1
ATOM 1471 C CA . LEU A 1 193 ? 3.227 8.963 -3.774 1.00 88.25 193 LEU A CA 1
ATOM 1472 C C . LEU A 1 193 ? 3.651 10.200 -4.554 1.00 88.25 193 LEU A C 1
ATOM 1474 O O . LEU A 1 193 ? 3.194 10.417 -5.673 1.00 88.25 193 LEU A O 1
ATOM 1478 N N . THR A 1 194 ? 4.526 11.006 -3.970 1.00 88.75 194 THR A N 1
ATOM 1479 C CA . THR A 1 194 ? 5.183 12.126 -4.641 1.00 88.75 194 THR A CA 1
ATOM 1480 C C . THR A 1 194 ? 6.652 11.780 -4.817 1.00 88.75 194 THR A C 1
ATOM 1482 O O . THR A 1 194 ? 7.374 11.607 -3.835 1.00 88.75 194 THR A O 1
ATOM 1485 N N . LEU A 1 195 ? 7.071 11.660 -6.073 1.00 84.69 195 LEU A N 1
ATOM 1486 C CA . LEU A 1 195 ? 8.432 11.333 -6.478 1.00 84.69 195 LEU A CA 1
ATOM 1487 C C . LEU A 1 195 ? 9.152 12.601 -6.928 1.00 84.69 195 LEU A C 1
ATOM 1489 O O . LEU A 1 195 ? 8.686 13.285 -7.843 1.00 84.69 195 LEU A O 1
ATOM 1493 N N . SER A 1 196 ? 10.304 12.871 -6.321 1.00 85.19 196 SER A N 1
ATOM 1494 C CA . SER A 1 196 ? 11.157 14.012 -6.661 1.00 85.19 196 SER A CA 1
ATOM 1495 C C . SER A 1 196 ? 12.611 13.575 -6.806 1.00 85.19 196 SER A C 1
ATOM 1497 O O . SER A 1 196 ? 13.111 12.812 -5.982 1.00 85.19 196 SER A O 1
ATOM 1499 N N . GLY A 1 197 ? 13.301 14.073 -7.832 1.00 82.25 197 GLY A N 1
ATOM 1500 C CA . GLY A 1 197 ? 14.745 13.893 -7.983 1.00 82.25 197 GLY A CA 1
ATOM 1501 C C . GLY A 1 197 ? 15.533 14.757 -6.996 1.00 82.25 197 GLY A C 1
ATOM 1502 O O . GLY A 1 197 ? 15.097 15.851 -6.618 1.00 82.25 197 GLY A O 1
ATOM 1503 N N . ALA A 1 198 ? 16.679 14.255 -6.558 1.00 81.38 198 ALA A N 1
ATOM 1504 C CA . ALA A 1 198 ? 17.631 14.993 -5.751 1.00 81.38 198 ALA A CA 1
ATOM 1505 C C . ALA A 1 198 ? 19.065 14.540 -6.040 1.00 81.38 198 ALA A C 1
ATOM 1507 O O . ALA A 1 198 ? 19.323 13.391 -6.390 1.00 81.38 198 ALA A O 1
ATOM 1508 N N . THR A 1 199 ? 20.022 15.425 -5.807 1.00 79.25 199 THR A N 1
ATOM 1509 C CA . THR A 1 199 ? 21.451 15.169 -5.978 1.00 79.25 199 THR A CA 1
ATOM 1510 C C . THR A 1 199 ? 22.198 15.494 -4.695 1.00 79.25 199 THR A C 1
ATOM 1512 O O . THR A 1 199 ? 21.864 16.433 -3.972 1.00 79.25 199 THR A O 1
ATOM 1515 N N . MET A 1 200 ? 23.211 14.692 -4.372 1.00 76.25 200 MET A N 1
ATOM 1516 C CA . MET A 1 200 ? 24.114 15.009 -3.266 1.00 76.25 200 MET A CA 1
ATOM 1517 C C . MET A 1 200 ? 25.220 15.940 -3.761 1.00 76.25 200 MET A C 1
ATOM 1519 O O . MET A 1 200 ? 25.966 15.574 -4.664 1.00 76.25 200 MET A O 1
ATOM 1523 N N . PHE A 1 201 ? 25.357 17.108 -3.139 1.00 72.06 201 PHE A N 1
ATOM 1524 C CA . PHE A 1 201 ? 26.428 18.067 -3.403 1.00 72.06 201 PHE A CA 1
ATOM 1525 C C . PHE A 1 201 ? 27.005 18.552 -2.071 1.00 72.06 201 PHE A C 1
ATOM 1527 O O . PHE A 1 201 ? 26.258 18.979 -1.191 1.00 72.06 201 PHE A O 1
ATOM 1534 N N . GLU A 1 202 ? 28.323 18.430 -1.885 1.00 76.75 202 GLU A N 1
ATOM 1535 C CA . GLU A 1 202 ? 29.019 18.802 -0.637 1.00 76.75 202 GLU A CA 1
ATOM 1536 C C . GLU A 1 202 ? 28.390 18.189 0.639 1.00 76.75 202 GLU A C 1
ATOM 1538 O O . GLU A 1 202 ? 28.298 18.826 1.690 1.00 76.75 202 GLU A O 1
ATOM 1543 N N . GLY A 1 203 ? 27.906 16.943 0.551 1.00 68.56 203 GLY A N 1
ATOM 1544 C CA . GLY A 1 203 ? 27.260 16.241 1.670 1.00 68.56 203 GLY A CA 1
ATOM 1545 C C . GLY A 1 203 ? 25.842 16.724 2.004 1.00 68.56 203 GLY A C 1
ATOM 1546 O O . GLY A 1 203 ? 25.285 16.318 3.024 1.00 68.56 203 GLY A O 1
ATOM 1547 N N . LYS A 1 204 ? 25.244 17.577 1.166 1.00 75.38 204 LYS A N 1
ATOM 1548 C CA . LYS A 1 204 ? 23.854 18.024 1.287 1.00 75.38 204 LYS A CA 1
ATOM 1549 C C . LYS A 1 204 ? 23.019 17.453 0.153 1.00 75.38 204 LYS A C 1
ATOM 1551 O O . LYS A 1 204 ? 23.425 17.490 -1.006 1.00 75.38 204 LYS A O 1
ATOM 1556 N N . LEU A 1 205 ? 21.826 16.974 0.496 1.00 75.31 205 LEU A N 1
ATOM 1557 C CA . LEU A 1 205 ? 20.834 16.563 -0.485 1.00 75.31 205 LEU A CA 1
ATOM 1558 C C . LEU A 1 205 ? 20.119 17.809 -1.018 1.00 75.31 205 LEU A C 1
ATOM 1560 O O . LEU A 1 205 ? 19.431 18.501 -0.266 1.00 75.31 205 LEU A O 1
ATOM 1564 N N . LEU A 1 206 ? 20.309 18.104 -2.299 1.00 78.81 206 LEU A N 1
ATOM 1565 C CA . LEU A 1 206 ? 19.679 19.220 -2.991 1.00 78.81 206 LEU A CA 1
ATOM 1566 C C . LEU A 1 206 ? 18.590 18.672 -3.920 1.00 78.81 206 LEU A C 1
ATOM 1568 O O . LEU A 1 206 ? 18.869 17.750 -4.682 1.00 78.81 206 LEU A O 1
ATOM 1572 N N . PRO A 1 207 ? 17.354 19.196 -3.877 1.00 78.00 207 PRO A N 1
ATOM 1573 C CA . PRO A 1 207 ? 16.335 18.813 -4.846 1.00 78.00 207 PRO A CA 1
ATOM 1574 C C . PRO A 1 207 ? 16.772 19.237 -6.250 1.00 78.00 207 PRO A C 1
ATOM 1576 O O . PRO A 1 207 ? 17.336 20.323 -6.426 1.00 78.00 207 PRO A O 1
ATOM 1579 N N . ASP A 1 208 ? 16.490 18.399 -7.244 1.00 74.50 208 ASP A N 1
ATOM 1580 C CA . ASP A 1 208 ? 16.859 18.689 -8.625 1.00 74.50 208 ASP A CA 1
ATOM 1581 C C . ASP A 1 208 ? 16.107 19.934 -9.113 1.00 74.50 208 ASP A C 1
ATOM 1583 O O . ASP A 1 208 ? 14.874 19.984 -9.173 1.00 74.50 208 ASP A O 1
ATOM 1587 N N . GLN A 1 209 ? 16.868 20.979 -9.437 1.00 59.00 209 GLN A N 1
ATOM 1588 C CA . GLN A 1 209 ? 16.343 22.268 -9.877 1.00 59.00 209 GLN A CA 1
ATOM 1589 C C . GLN A 1 209 ? 15.671 22.093 -11.249 1.00 59.00 209 GLN A C 1
ATOM 1591 O O . GLN A 1 209 ? 16.348 21.927 -12.260 1.00 59.00 209 GLN A O 1
ATOM 1596 N N . GLY A 1 210 ? 14.336 22.117 -11.286 1.00 60.91 210 GLY A N 1
ATOM 1597 C CA . GLY A 1 210 ? 13.540 21.999 -12.517 1.00 60.91 210 GLY A CA 1
ATOM 1598 C C . GLY A 1 210 ? 12.857 20.645 -12.736 1.00 60.91 210 GLY A C 1
ATOM 1599 O O . GLY A 1 210 ? 12.118 20.502 -13.709 1.00 60.91 210 GLY A O 1
ATOM 1600 N N . GLY A 1 211 ? 13.045 19.670 -11.839 1.00 61.94 211 GLY A N 1
ATOM 1601 C CA . GLY A 1 211 ? 12.290 18.417 -11.873 1.00 61.94 211 GLY A CA 1
ATOM 1602 C C . GLY A 1 211 ? 10.826 18.638 -11.489 1.00 61.94 211 GLY A C 1
ATOM 1603 O O . GLY A 1 211 ? 10.530 19.199 -10.432 1.00 61.94 211 GLY A O 1
ATOM 1604 N N . VAL A 1 212 ? 9.892 18.196 -12.332 1.00 67.19 212 VAL A N 1
ATOM 1605 C CA . VAL A 1 212 ? 8.471 18.176 -11.968 1.00 67.19 212 VAL A CA 1
ATOM 1606 C C . VAL A 1 212 ? 8.251 16.999 -11.026 1.00 67.19 212 VAL A C 1
ATOM 1608 O O . VAL A 1 212 ? 8.521 15.860 -11.393 1.00 67.19 212 VAL A O 1
ATOM 1611 N N . ALA A 1 213 ? 7.765 17.264 -9.812 1.00 77.62 213 ALA A N 1
ATOM 1612 C CA . ALA A 1 213 ? 7.377 16.191 -8.909 1.00 77.62 213 ALA A CA 1
ATOM 1613 C C . ALA A 1 213 ? 6.249 15.373 -9.552 1.00 77.62 213 ALA A C 1
ATOM 1615 O O . ALA A 1 213 ? 5.224 15.921 -9.980 1.00 77.62 213 ALA A O 1
ATOM 1616 N N . HIS A 1 214 ? 6.439 14.062 -9.619 1.00 82.19 214 HIS A N 1
ATOM 1617 C CA . HIS A 1 214 ? 5.452 13.171 -10.201 1.00 82.19 214 HIS A CA 1
ATOM 1618 C C . HIS A 1 214 ? 4.573 12.582 -9.109 1.00 82.19 214 HIS A C 1
ATOM 1620 O O . HIS A 1 214 ? 5.066 12.179 -8.054 1.00 82.19 214 HIS A O 1
ATOM 1626 N N . LYS A 1 215 ? 3.266 12.528 -9.369 1.00 84.56 215 LYS A N 1
ATOM 1627 C CA . LYS A 1 215 ? 2.301 11.915 -8.458 1.00 84.56 215 LYS A CA 1
ATOM 1628 C C . LYS A 1 215 ? 1.870 10.555 -8.977 1.00 84.56 215 LYS A C 1
ATOM 1630 O O . LYS A 1 215 ? 1.564 10.416 -10.158 1.00 84.56 215 LYS A O 1
ATOM 1635 N N . ILE A 1 216 ? 1.820 9.583 -8.079 1.00 85.56 216 ILE A N 1
ATOM 1636 C CA . ILE A 1 216 ? 1.229 8.269 -8.319 1.00 85.56 216 ILE A CA 1
ATOM 1637 C C . ILE A 1 216 ? 0.167 8.053 -7.251 1.00 85.56 216 ILE A C 1
ATOM 1639 O O . ILE A 1 216 ? 0.411 8.292 -6.066 1.00 85.56 216 ILE A O 1
ATOM 1643 N N . PHE A 1 217 ? -1.005 7.604 -7.672 1.00 87.25 217 PHE A N 1
ATOM 1644 C CA . PHE A 1 217 ? -2.112 7.277 -6.791 1.00 87.25 217 PHE A CA 1
ATOM 1645 C C . PHE A 1 217 ? -2.312 5.769 -6.795 1.00 87.25 217 PHE A C 1
ATOM 1647 O O . PHE A 1 217 ? -2.399 5.157 -7.859 1.00 87.25 217 PHE A O 1
ATOM 1654 N N . VAL A 1 218 ? -2.384 5.176 -5.607 1.00 89.50 218 VAL A N 1
ATOM 1655 C CA . VAL A 1 218 ? -2.599 3.737 -5.437 1.00 89.50 218 VAL A CA 1
ATOM 1656 C C . VAL A 1 218 ? -3.835 3.511 -4.583 1.00 89.50 218 VAL A C 1
ATOM 1658 O O . VAL A 1 218 ? -3.943 4.068 -3.492 1.00 89.50 218 VAL A O 1
ATOM 1661 N N . PHE A 1 219 ? -4.735 2.667 -5.074 1.00 92.19 219 PHE A N 1
ATOM 1662 C CA . PHE A 1 219 ? -5.946 2.217 -4.397 1.00 92.19 219 PHE A CA 1
ATOM 1663 C C . PHE A 1 219 ? -5.867 0.704 -4.259 1.00 92.19 219 PHE A C 1
ATOM 1665 O O . PHE A 1 219 ? -5.946 0.003 -5.258 1.00 92.19 219 PHE A O 1
ATOM 1672 N N . ASP A 1 220 ? -5.688 0.199 -3.050 1.00 92.50 220 ASP A N 1
ATOM 1673 C CA . ASP A 1 220 ? -5.485 -1.216 -2.753 1.00 92.50 220 ASP A CA 1
ATOM 1674 C C . ASP A 1 220 ? -6.609 -1.719 -1.845 1.00 92.50 220 ASP A C 1
ATOM 1676 O O . ASP A 1 220 ? -6.836 -1.199 -0.752 1.00 92.50 220 ASP A O 1
ATOM 1680 N N . TYR A 1 221 ? -7.335 -2.723 -2.319 1.00 94.88 221 TYR A N 1
ATOM 1681 C CA . TYR A 1 221 ? -8.462 -3.330 -1.633 1.00 94.88 221 TYR A CA 1
ATOM 1682 C C . TYR A 1 221 ? -8.207 -4.813 -1.444 1.00 94.88 221 TYR A C 1
ATOM 1684 O O . TYR A 1 221 ? -7.823 -5.516 -2.374 1.00 94.88 221 TYR A O 1
ATOM 1692 N N . GLY A 1 222 ? -8.524 -5.350 -0.275 1.00 93.88 222 GLY A N 1
ATOM 1693 C CA . GLY A 1 222 ? -8.453 -6.792 -0.097 1.00 93.88 222 GLY A CA 1
ATOM 1694 C C . GLY A 1 222 ? -8.622 -7.233 1.337 1.00 93.88 222 GLY A C 1
ATOM 1695 O O . GLY A 1 222 ? -8.709 -6.423 2.252 1.00 93.88 222 GLY A O 1
ATOM 1696 N N . ALA A 1 223 ? -8.678 -8.543 1.534 1.00 90.81 223 ALA A N 1
ATOM 1697 C CA . ALA A 1 223 ? -8.678 -9.128 2.864 1.00 90.81 223 ALA A CA 1
ATOM 1698 C C . ALA A 1 223 ? -7.256 -9.432 3.365 1.00 90.81 223 ALA A C 1
ATOM 1700 O O . ALA A 1 223 ? -6.318 -9.630 2.586 1.00 90.81 223 ALA A O 1
ATOM 1701 N N . TYR A 1 224 ? -7.114 -9.437 4.681 1.00 89.62 224 TYR A N 1
ATOM 1702 C CA . TYR A 1 224 ? -5.887 -9.716 5.403 1.00 89.62 224 TYR A CA 1
ATOM 1703 C C . TYR A 1 224 ? -6.169 -10.676 6.554 1.00 89.62 224 TYR A C 1
ATOM 1705 O O . TYR A 1 224 ? -7.282 -10.737 7.075 1.00 89.62 224 TYR A O 1
ATOM 1713 N N . ALA A 1 225 ? -5.149 -11.416 6.965 1.00 88.69 225 ALA A N 1
ATOM 1714 C CA . ALA A 1 225 ? -5.147 -12.173 8.202 1.00 88.69 225 ALA A CA 1
ATOM 1715 C C . ALA A 1 225 ? -3.749 -12.119 8.806 1.00 88.69 225 ALA A C 1
ATOM 1717 O O . ALA A 1 225 ? -2.807 -12.608 8.186 1.00 88.69 225 ALA A O 1
ATOM 1718 N N . ASP A 1 226 ? -3.631 -11.564 10.013 1.00 87.50 226 ASP A N 1
ATOM 1719 C CA . ASP A 1 226 ? -2.354 -11.460 10.722 1.00 87.50 226 ASP A CA 1
ATOM 1720 C C . ASP A 1 226 ? -1.307 -10.693 9.889 1.00 87.50 226 ASP A C 1
ATOM 1722 O O . ASP A 1 226 ? -0.233 -11.208 9.593 1.00 87.50 226 ASP A O 1
ATOM 1726 N N . ASP A 1 227 ? -1.697 -9.504 9.404 1.00 86.75 227 ASP A N 1
ATOM 1727 C CA . ASP A 1 227 ? -0.913 -8.620 8.515 1.00 86.75 227 ASP A CA 1
ATOM 1728 C C . ASP A 1 227 ? -0.497 -9.217 7.165 1.00 86.75 227 ASP A C 1
ATOM 1730 O O . ASP A 1 227 ? 0.189 -8.573 6.370 1.00 86.75 227 ASP A O 1
ATOM 1734 N N . ARG A 1 228 ? -0.987 -10.415 6.847 1.00 82.12 228 ARG A N 1
ATOM 1735 C CA . ARG A 1 228 ? -0.749 -11.073 5.567 1.00 82.12 228 ARG A CA 1
ATOM 1736 C C . ARG A 1 228 ? -1.933 -10.888 4.655 1.00 82.12 228 ARG A C 1
ATOM 1738 O O . ARG A 1 228 ? -3.078 -11.075 5.064 1.00 82.12 228 ARG A O 1
ATOM 1745 N N . GLU A 1 229 ? -1.642 -10.553 3.408 1.00 83.50 229 GLU A N 1
ATOM 1746 C CA . GLU A 1 229 ? -2.634 -10.577 2.348 1.00 83.50 229 GLU A CA 1
ATOM 1747 C C . GLU A 1 229 ? -3.309 -11.946 2.322 1.00 83.50 229 GLU A C 1
ATOM 1749 O O . GLU A 1 229 ? -2.640 -12.977 2.289 1.00 83.50 229 GLU A O 1
ATOM 1754 N N . ARG A 1 230 ? -4.642 -11.968 2.388 1.00 82.44 230 ARG A N 1
ATOM 1755 C CA . ARG A 1 230 ? -5.403 -13.213 2.392 1.00 82.44 230 ARG A CA 1
ATOM 1756 C C . ARG A 1 230 ? -6.657 -13.080 1.551 1.00 82.44 230 ARG A C 1
ATOM 1758 O O . ARG A 1 230 ? -7.441 -12.152 1.715 1.00 82.44 230 ARG A O 1
ATOM 1765 N N . GLY A 1 231 ? -6.870 -14.034 0.652 1.00 86.69 231 GLY A N 1
ATOM 1766 C CA . GLY A 1 231 ? -8.039 -14.040 -0.223 1.00 86.69 231 GLY A CA 1
ATOM 1767 C C . GLY A 1 231 ? -8.018 -12.948 -1.296 1.00 86.69 231 GLY A C 1
ATOM 1768 O O . GLY A 1 231 ? -7.001 -12.302 -1.550 1.00 86.69 231 GLY A O 1
ATOM 1769 N N . VAL A 1 232 ? -9.175 -12.749 -1.925 1.00 91.56 232 VAL A N 1
ATOM 1770 C CA . VAL A 1 232 ? -9.343 -11.854 -3.079 1.00 91.56 232 VAL A CA 1
ATOM 1771 C C . VAL A 1 232 ? -9.005 -10.398 -2.729 1.00 91.56 232 VAL A C 1
ATOM 1773 O O . VAL A 1 232 ? -9.411 -9.907 -1.670 1.00 91.56 232 VAL A O 1
ATOM 1776 N N . GLY A 1 233 ? -8.289 -9.716 -3.621 1.00 92.50 233 GLY A N 1
ATOM 1777 C CA . GLY A 1 233 ? -7.941 -8.296 -3.522 1.00 92.50 233 GLY A CA 1
ATOM 1778 C C . GLY A 1 233 ? -7.545 -7.697 -4.873 1.00 92.50 233 GLY A C 1
ATOM 1779 O O . GLY A 1 233 ? -7.365 -8.425 -5.843 1.00 92.50 233 GLY A O 1
ATOM 1780 N N . VAL A 1 234 ? -7.438 -6.378 -4.963 1.00 90.75 234 VAL A N 1
ATOM 1781 C CA . VAL A 1 234 ? -6.987 -5.675 -6.164 1.00 90.75 234 VAL A CA 1
ATOM 1782 C C . VAL A 1 234 ? -6.360 -4.339 -5.800 1.00 90.75 234 VAL A C 1
ATOM 1784 O O . VAL A 1 234 ? -6.906 -3.605 -4.979 1.00 90.75 234 VAL A O 1
ATOM 1787 N N . ALA A 1 235 ? -5.251 -4.014 -6.457 1.00 90.00 235 ALA A N 1
ATOM 1788 C CA . ALA A 1 235 ? -4.661 -2.689 -6.433 1.00 90.00 235 ALA A CA 1
ATOM 1789 C C . ALA A 1 235 ? -4.790 -2.010 -7.801 1.00 90.00 235 ALA A C 1
ATOM 1791 O O . ALA A 1 235 ? -4.516 -2.620 -8.832 1.00 90.00 235 ALA A O 1
ATOM 1792 N N . PHE A 1 236 ? -5.183 -0.741 -7.808 1.00 87.19 236 PHE A N 1
ATOM 1793 C CA . PHE A 1 236 ? -5.211 0.128 -8.977 1.00 87.19 236 PHE A CA 1
ATOM 1794 C C . PHE A 1 236 ? -4.183 1.232 -8.786 1.00 87.19 236 PHE A C 1
ATOM 1796 O O . PHE A 1 236 ? -4.202 1.940 -7.779 1.00 87.19 236 PHE A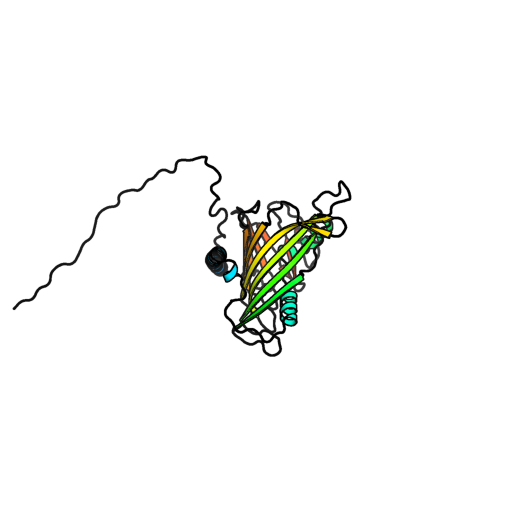 O 1
ATOM 1803 N N . GLN A 1 237 ? -3.302 1.386 -9.763 1.00 86.00 237 GLN A N 1
ATOM 1804 C CA . GLN A 1 237 ? -2.311 2.440 -9.818 1.00 86.00 237 GLN A CA 1
ATOM 1805 C C . GLN A 1 237 ? -2.601 3.336 -11.015 1.00 86.00 237 GLN A C 1
ATOM 1807 O O . GLN A 1 237 ? -2.703 2.865 -12.148 1.00 86.00 237 GLN A O 1
ATOM 1812 N N . THR A 1 238 ? -2.706 4.632 -10.748 1.00 82.12 238 THR A N 1
ATOM 1813 C CA . THR A 1 238 ? -2.855 5.670 -11.767 1.00 82.12 238 THR A CA 1
ATOM 1814 C C . THR A 1 238 ? -1.794 6.742 -11.556 1.00 82.12 238 THR A C 1
ATOM 1816 O O . THR A 1 238 ? -1.362 7.016 -10.431 1.00 82.12 238 THR A O 1
ATOM 1819 N N . TYR A 1 239 ? -1.326 7.316 -12.653 1.00 78.31 239 TYR A N 1
ATOM 1820 C CA . TYR A 1 239 ? -0.285 8.329 -12.653 1.00 78.31 239 TYR A CA 1
ATOM 1821 C C . TYR A 1 239 ? -0.924 9.693 -12.881 1.00 78.31 239 TYR A C 1
ATOM 1823 O O . TYR A 1 239 ? -1.771 9.846 -13.754 1.00 78.31 239 TYR A O 1
ATOM 1831 N N . GLY A 1 240 ? -0.504 10.694 -12.109 1.00 71.69 240 GLY A N 1
ATOM 1832 C CA . GLY A 1 240 ? -0.950 12.066 -12.327 1.00 71.69 240 GLY A CA 1
ATOM 1833 C C . GLY A 1 240 ? -0.440 12.629 -13.655 1.00 71.69 240 GLY A C 1
ATOM 1834 O O . GLY A 1 240 ? 0.588 12.188 -14.170 1.00 71.69 240 GLY A O 1
ATOM 1835 N N . ASP A 1 241 ? -1.119 13.663 -14.153 1.00 67.88 241 ASP A N 1
ATOM 1836 C CA . ASP A 1 241 ? -0.911 14.275 -15.478 1.00 67.88 241 ASP A CA 1
ATOM 1837 C C . ASP A 1 241 ? 0.538 14.665 -15.803 1.00 67.88 241 ASP A C 1
ATOM 1839 O O . ASP A 1 241 ? 0.932 14.729 -16.965 1.00 67.88 241 ASP A O 1
ATOM 1843 N N . SER A 1 242 ? 1.356 14.936 -14.783 1.00 63.38 242 SER A N 1
ATOM 1844 C CA . SER A 1 242 ? 2.761 15.302 -14.954 1.00 63.38 242 SER A CA 1
ATOM 1845 C C . SER A 1 242 ? 3.701 14.113 -15.184 1.00 63.38 242 SER A C 1
ATOM 1847 O O . SER A 1 242 ? 4.891 14.330 -15.415 1.00 63.38 242 SER A O 1
ATOM 1849 N N . HIS A 1 243 ? 3.237 12.865 -15.073 1.00 62.91 243 HIS A N 1
ATOM 1850 C CA . HIS A 1 243 ? 4.077 11.677 -15.235 1.00 62.91 243 HIS A CA 1
ATOM 1851 C C . HIS A 1 243 ? 4.218 11.286 -16.717 1.00 62.91 243 HIS A C 1
ATOM 1853 O O . HIS A 1 243 ? 3.214 11.232 -17.426 1.00 62.91 243 HIS A O 1
ATOM 1859 N N . PRO A 1 244 ? 5.409 10.857 -17.184 1.00 63.75 244 PRO A N 1
ATOM 1860 C CA . PRO A 1 244 ? 5.599 10.291 -18.530 1.00 63.75 244 PRO A CA 1
ATOM 1861 C C . PRO A 1 244 ? 4.693 9.098 -18.889 1.00 63.75 244 PRO A C 1
ATOM 1863 O O . PRO A 1 244 ? 4.604 8.716 -20.051 1.00 63.75 244 PRO A O 1
ATOM 1866 N N . PHE A 1 245 ? 4.025 8.514 -17.891 1.00 63.41 245 PHE A N 1
ATOM 1867 C CA . PHE A 1 245 ? 3.144 7.354 -18.013 1.00 63.41 245 PHE A CA 1
ATOM 1868 C C . PHE A 1 245 ? 1.707 7.689 -17.582 1.00 63.41 245 PHE A C 1
ATOM 1870 O O . PHE A 1 245 ? 0.956 6.789 -17.239 1.00 63.41 245 PHE A O 1
ATOM 1877 N N . ALA A 1 246 ? 1.299 8.966 -17.620 1.00 56.78 246 ALA A N 1
ATOM 1878 C CA . ALA A 1 246 ? -0.057 9.421 -17.274 1.00 56.78 246 ALA A CA 1
ATOM 1879 C C . ALA A 1 246 ? -1.189 8.703 -18.049 1.00 56.78 246 ALA A C 1
ATOM 1881 O O . ALA A 1 246 ? -2.338 8.730 -17.629 1.00 56.78 246 ALA A O 1
ATOM 1882 N N . GLY A 1 247 ? -0.874 8.022 -19.159 1.00 59.53 247 GLY A N 1
ATOM 1883 C CA . GLY A 1 247 ? -1.811 7.175 -19.910 1.00 59.53 247 GLY A CA 1
ATOM 1884 C C . GLY A 1 247 ? -1.737 5.671 -19.613 1.00 59.53 247 GLY A C 1
ATOM 1885 O O . GLY A 1 247 ? -2.393 4.899 -20.307 1.00 59.53 247 GLY A O 1
ATOM 1886 N N . GLN A 1 248 ? -0.918 5.231 -18.655 1.00 65.62 248 GLN A N 1
ATOM 1887 C CA . GLN A 1 248 ? -0.747 3.820 -18.304 1.00 65.62 248 GLN A CA 1
ATOM 1888 C C . GLN A 1 248 ? -1.333 3.562 -16.920 1.00 65.62 248 GLN A C 1
ATOM 1890 O O . GLN A 1 248 ? -0.704 3.855 -15.915 1.00 65.62 248 GLN A O 1
ATOM 1895 N N . ASN A 1 249 ? -2.526 2.983 -16.846 1.00 74.00 249 ASN A N 1
ATOM 1896 C CA . ASN A 1 249 ? -3.019 2.452 -15.578 1.00 74.00 249 ASN A CA 1
ATOM 1897 C C . ASN A 1 249 ? -2.515 1.022 -15.395 1.00 74.00 249 ASN A C 1
ATOM 1899 O O . ASN A 1 249 ? -2.568 0.215 -16.331 1.00 74.00 249 ASN A O 1
ATOM 1903 N N . THR A 1 250 ? -2.084 0.710 -14.177 1.00 78.62 250 THR A N 1
ATOM 1904 C CA . THR A 1 250 ? -1.729 -0.653 -13.785 1.00 78.62 250 THR A CA 1
ATOM 1905 C C . THR A 1 250 ? -2.763 -1.158 -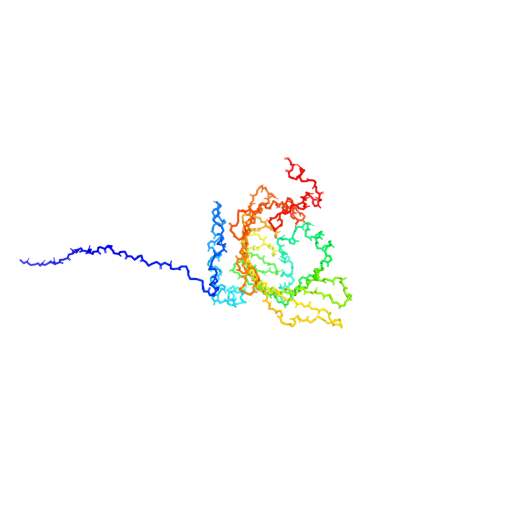12.798 1.00 78.62 250 THR A C 1
ATOM 1907 O O . THR A 1 250 ? -3.074 -0.500 -11.809 1.00 78.62 250 THR A O 1
ATOM 1910 N N . THR A 1 251 ? -3.317 -2.332 -13.066 1.00 83.00 251 THR A N 1
ATOM 1911 C CA . THR A 1 251 ? -4.176 -3.049 -12.129 1.00 83.00 251 THR A CA 1
ATOM 1912 C C . THR A 1 251 ? -3.501 -4.344 -11.740 1.00 83.00 251 THR A C 1
ATOM 1914 O O . THR A 1 251 ? -3.009 -5.064 -12.596 1.00 83.00 251 THR A O 1
ATOM 1917 N N . LEU A 1 252 ? -3.515 -4.662 -10.460 1.00 82.69 252 LEU A N 1
ATOM 1918 C CA . LEU A 1 252 ? -2.931 -5.870 -9.917 1.00 82.69 252 LEU A CA 1
ATOM 1919 C C . LEU A 1 252 ? -4.016 -6.604 -9.139 1.00 82.69 252 LEU A C 1
ATOM 1921 O O . LEU A 1 252 ? -4.352 -6.217 -8.022 1.00 82.69 252 LEU A O 1
ATOM 1925 N N . ALA A 1 253 ? -4.597 -7.635 -9.740 1.00 85.75 253 ALA A N 1
ATOM 1926 C CA . ALA A 1 253 ? -5.568 -8.483 -9.069 1.00 85.75 253 ALA A CA 1
ATOM 1927 C C . ALA A 1 253 ? -4.863 -9.558 -8.247 1.00 85.75 253 ALA A C 1
ATOM 1929 O O . ALA A 1 253 ? -3.805 -10.052 -8.622 1.00 85.75 253 ALA A O 1
ATOM 1930 N N . ARG A 1 254 ? -5.483 -9.930 -7.133 1.00 86.50 254 ARG A N 1
ATOM 1931 C CA . ARG A 1 254 ? -5.026 -10.926 -6.175 1.00 86.50 254 ARG A CA 1
ATOM 1932 C C . ARG A 1 254 ? -6.114 -11.974 -6.009 1.00 86.50 254 ARG A C 1
ATOM 1934 O O . ARG A 1 254 ? -7.224 -11.653 -5.580 1.00 86.50 254 ARG A O 1
ATOM 1941 N N . LEU A 1 255 ? -5.798 -13.222 -6.321 1.00 85.38 255 LEU A N 1
ATOM 1942 C CA . LEU A 1 255 ? -6.726 -14.347 -6.312 1.00 85.38 255 LEU A CA 1
ATOM 1943 C C . LEU A 1 255 ? -6.182 -15.458 -5.402 1.00 85.38 255 LEU A C 1
ATOM 1945 O O . LEU A 1 255 ? -5.030 -15.851 -5.561 1.00 85.38 255 LEU A O 1
ATOM 1949 N N . PRO A 1 256 ? -6.961 -15.972 -4.438 1.00 82.06 256 PRO A N 1
ATOM 1950 C CA . PRO A 1 256 ? -6.554 -17.144 -3.674 1.00 82.06 256 PRO A CA 1
ATOM 1951 C C . PRO A 1 256 ? -6.544 -18.378 -4.580 1.00 82.06 256 PRO A C 1
ATOM 1953 O O . PRO A 1 256 ? -7.500 -18.607 -5.317 1.00 82.06 256 PRO A O 1
ATOM 1956 N N . ASP A 1 257 ? -5.489 -19.179 -4.484 1.00 75.69 257 ASP A N 1
ATOM 1957 C CA . ASP A 1 257 ? -5.269 -20.373 -5.310 1.00 75.69 257 ASP A CA 1
ATOM 1958 C C . ASP A 1 257 ? -4.866 -21.577 -4.435 1.00 75.69 257 ASP A C 1
ATOM 1960 O O . ASP A 1 257 ? -3.939 -22.324 -4.715 1.00 75.69 257 ASP A O 1
ATOM 1964 N N . GLY A 1 258 ? -5.513 -21.716 -3.276 1.00 73.25 258 GLY A N 1
ATOM 1965 C CA . GLY A 1 258 ? -5.176 -22.711 -2.254 1.00 73.25 258 GLY A CA 1
ATOM 1966 C C . GLY A 1 258 ? -5.163 -22.113 -0.849 1.00 73.25 258 GLY A C 1
ATOM 1967 O O . GLY A 1 258 ? -5.534 -20.956 -0.650 1.00 73.25 258 GLY A O 1
ATOM 1968 N N . ALA A 1 259 ? -4.756 -22.906 0.148 1.00 70.50 259 ALA A N 1
ATOM 1969 C CA . ALA A 1 259 ? -4.767 -22.478 1.552 1.00 70.50 259 ALA A CA 1
ATOM 1970 C C . ALA A 1 259 ? -3.787 -21.322 1.837 1.00 70.50 259 ALA A C 1
ATOM 1972 O O . ALA A 1 259 ? -4.147 -20.397 2.570 1.00 70.50 259 ALA A O 1
ATOM 1973 N N . ASP A 1 260 ? -2.608 -21.369 1.205 1.00 69.88 260 ASP A N 1
ATOM 1974 C CA . ASP A 1 260 ? -1.485 -20.437 1.395 1.00 69.88 260 ASP A CA 1
ATOM 1975 C C . ASP A 1 260 ? -0.879 -19.968 0.054 1.00 69.88 260 ASP A C 1
ATOM 1977 O O . ASP A 1 260 ? 0.266 -19.523 -0.014 1.00 69.88 260 ASP A O 1
ATOM 1981 N N . LEU A 1 261 ? -1.627 -20.108 -1.045 1.00 70.00 261 LEU A N 1
ATOM 1982 C CA . LEU A 1 261 ? -1.197 -19.679 -2.375 1.00 70.00 261 LEU A CA 1
ATOM 1983 C C . LEU A 1 261 ? -2.055 -18.506 -2.839 1.00 70.00 261 LEU A C 1
ATOM 1985 O O . LEU A 1 261 ? -3.285 -18.519 -2.731 1.00 70.00 261 LEU A O 1
ATOM 1989 N N . ILE A 1 262 ? -1.377 -17.488 -3.357 1.00 76.06 262 ILE A N 1
ATOM 1990 C CA . ILE A 1 262 ? -1.986 -16.311 -3.948 1.00 76.06 262 ILE A CA 1
ATOM 1991 C C . ILE A 1 262 ? -1.453 -16.188 -5.374 1.00 76.06 262 ILE A C 1
ATOM 1993 O O . ILE A 1 262 ? -0.263 -16.312 -5.646 1.00 76.06 262 ILE A O 1
ATOM 1997 N N . ARG A 1 263 ? -2.353 -15.959 -6.314 1.00 76.94 263 ARG A N 1
ATOM 1998 C CA . ARG A 1 263 ? -2.033 -15.646 -7.698 1.00 76.94 263 ARG A CA 1
ATOM 1999 C C . ARG A 1 263 ? -2.243 -14.159 -7.908 1.00 76.94 263 ARG A C 1
ATOM 2001 O O . ARG A 1 263 ? -3.305 -13.641 -7.559 1.00 76.94 263 ARG A O 1
ATOM 2008 N N . TYR A 1 264 ? -1.253 -13.497 -8.495 1.00 78.44 264 TYR A N 1
ATOM 2009 C CA . TYR A 1 264 ? -1.384 -12.115 -8.914 1.00 78.44 264 TYR A CA 1
ATOM 2010 C C . TYR A 1 264 ? -1.537 -12.034 -10.432 1.00 78.44 264 TYR A C 1
ATOM 2012 O O . TYR A 1 264 ? -0.933 -12.777 -11.203 1.00 78.44 264 TYR A O 1
ATOM 2020 N N . GLU A 1 265 ? -2.380 -11.122 -10.879 1.00 78.69 265 GLU A N 1
ATOM 2021 C CA . GLU A 1 265 ? -2.563 -10.837 -12.296 1.00 78.69 265 GLU A CA 1
ATOM 2022 C C . GLU A 1 265 ? -2.368 -9.351 -12.502 1.00 78.69 265 GLU A C 1
ATOM 2024 O O . GLU A 1 265 ? -3.140 -8.544 -11.980 1.00 78.69 265 GLU A O 1
ATOM 2029 N N . GLU A 1 266 ? -1.322 -8.995 -13.237 1.00 77.06 266 GLU A N 1
ATOM 2030 C CA . GLU A 1 266 ? -1.045 -7.613 -13.583 1.00 77.06 266 GLU A CA 1
ATOM 2031 C C . GLU A 1 266 ? -1.636 -7.296 -14.954 1.00 77.06 266 GLU A C 1
ATOM 2033 O O . GLU A 1 266 ? -1.406 -8.005 -15.929 1.00 77.06 266 GLU A O 1
ATOM 2038 N N . TYR A 1 267 ? -2.382 -6.203 -15.022 1.00 76.62 267 TYR A N 1
ATOM 2039 C CA . TYR A 1 267 ? -2.977 -5.644 -16.222 1.00 76.62 267 TYR A CA 1
ATOM 2040 C C . TYR A 1 267 ? -2.380 -4.252 -16.415 1.00 76.62 267 TYR A C 1
ATOM 2042 O O . TYR A 1 267 ? -2.634 -3.357 -15.605 1.00 76.62 267 TYR A O 1
ATOM 2050 N N . ALA A 1 268 ? -1.604 -4.054 -17.477 1.00 71.94 268 ALA A N 1
ATOM 2051 C CA . ALA A 1 268 ? -0.965 -2.778 -17.784 1.00 71.94 268 ALA A CA 1
ATOM 2052 C C . ALA A 1 268 ? -1.542 -2.200 -19.081 1.00 71.94 268 ALA A C 1
ATOM 2054 O O . ALA A 1 268 ? -1.482 -2.834 -20.130 1.00 71.94 268 ALA A O 1
ATOM 2055 N N . GLY A 1 269 ? -2.125 -0.999 -19.024 1.00 62.22 269 GLY A N 1
ATOM 2056 C CA . GLY A 1 269 ? -2.488 -0.240 -20.230 1.00 62.22 269 GLY A CA 1
ATOM 2057 C C . GLY A 1 269 ? -3.515 -0.895 -21.169 1.00 62.22 269 GLY A C 1
ATOM 2058 O O . GLY A 1 269 ? -3.583 -0.518 -22.334 1.00 62.22 269 GLY A O 1
ATOM 2059 N N . GLY A 1 270 ? -4.325 -1.847 -20.690 1.00 54.06 270 GLY A N 1
ATOM 2060 C CA . GLY A 1 270 ? -5.319 -2.562 -21.507 1.00 54.06 270 GLY A CA 1
ATOM 2061 C C . GLY A 1 270 ? -4.788 -3.797 -22.246 1.00 54.06 270 GLY A C 1
ATOM 2062 O O . GLY A 1 270 ? -5.550 -4.427 -22.978 1.00 54.06 270 GLY A O 1
ATOM 2063 N N . GLU A 1 271 ? -3.524 -4.163 -22.032 1.00 58.97 271 GLU A N 1
ATOM 2064 C CA . GLU A 1 271 ? -2.963 -5.434 -22.493 1.00 58.97 271 GLU A CA 1
ATOM 2065 C C . GLU A 1 271 ? -3.584 -6.628 -21.734 1.00 58.97 271 GLU A C 1
ATOM 2067 O O . GLU A 1 271 ? -4.056 -6.467 -20.598 1.00 58.97 271 GLU A O 1
ATOM 2072 N N . PRO A 1 272 ? -3.597 -7.841 -22.328 1.00 56.78 272 PRO A N 1
ATOM 2073 C CA . PRO A 1 272 ? -3.933 -9.069 -21.608 1.00 56.78 272 PRO A CA 1
ATOM 2074 C C . PRO A 1 272 ? -3.080 -9.203 -20.339 1.00 56.78 272 PRO A C 1
ATOM 2076 O O . PRO A 1 272 ? -1.923 -8.777 -20.348 1.00 56.78 272 PRO A O 1
ATOM 2079 N N . PRO A 1 273 ? -3.603 -9.804 -19.254 1.00 63.03 273 PRO A N 1
ATOM 2080 C CA . PRO A 1 273 ? -2.857 -9.866 -18.012 1.00 63.03 273 PRO A CA 1
ATOM 2081 C C . PRO A 1 273 ? -1.542 -10.624 -18.192 1.00 63.03 273 PRO A C 1
ATOM 2083 O O . PRO A 1 273 ? -1.531 -11.766 -18.661 1.00 63.03 273 PRO A O 1
ATOM 2086 N N . SER A 1 274 ? -0.441 -10.025 -17.747 1.00 59.22 274 SER A N 1
ATOM 2087 C CA . SER A 1 274 ? 0.752 -10.786 -17.401 1.00 59.22 274 SER A CA 1
ATOM 2088 C C . SER A 1 274 ? 0.498 -11.430 -16.042 1.00 59.22 274 SER A C 1
ATOM 2090 O O . SER A 1 274 ? 0.381 -10.752 -15.019 1.00 59.22 274 SER A O 1
ATOM 2092 N N . VAL A 1 275 ? 0.346 -12.753 -16.033 1.00 53.41 275 VAL A N 1
ATOM 2093 C CA . VAL A 1 275 ? 0.113 -13.504 -14.795 1.00 53.41 275 VAL A CA 1
ATOM 2094 C C . VAL A 1 275 ? 1.423 -13.595 -14.025 1.00 53.41 275 VAL A C 1
ATOM 2096 O O . VAL A 1 275 ? 2.381 -14.193 -14.506 1.00 53.41 275 VAL A O 1
ATOM 2099 N N . ILE A 1 276 ? 1.450 -13.035 -12.820 1.00 61.34 276 ILE A N 1
ATOM 2100 C CA . ILE A 1 276 ? 2.563 -13.143 -11.880 1.00 61.34 276 ILE A CA 1
ATOM 2101 C C . ILE A 1 276 ? 2.117 -14.102 -10.779 1.00 61.34 276 ILE A C 1
ATOM 2103 O O . ILE A 1 276 ? 1.295 -13.775 -9.925 1.00 61.34 276 ILE A O 1
ATOM 2107 N N . TYR A 1 277 ? 2.642 -15.320 -10.779 1.00 57.03 277 TYR A N 1
ATOM 2108 C CA . TYR A 1 277 ? 2.349 -16.238 -9.682 1.00 57.03 277 TYR A CA 1
ATOM 2109 C C . TYR A 1 277 ? 3.238 -15.869 -8.492 1.00 57.03 277 TYR A C 1
ATOM 2111 O O . TYR A 1 277 ? 4.450 -15.707 -8.638 1.00 57.03 277 TYR A O 1
ATOM 2119 N N . SER A 1 278 ? 2.645 -15.696 -7.309 1.00 59.16 278 SER A N 1
ATOM 2120 C CA . SER A 1 278 ? 3.410 -15.437 -6.090 1.00 59.16 278 SER A CA 1
ATOM 2121 C C . SER A 1 278 ? 2.773 -16.088 -4.866 1.00 59.16 278 SER A C 1
ATOM 2123 O O . SER A 1 278 ? 1.885 -15.524 -4.233 1.00 59.16 278 SER A O 1
ATOM 2125 N N . ARG A 1 279 ? 3.267 -17.265 -4.477 1.00 56.06 279 ARG A N 1
ATOM 2126 C CA . ARG A 1 279 ? 2.986 -17.873 -3.171 1.00 56.06 279 ARG A CA 1
ATOM 2127 C C . ARG A 1 279 ? 3.499 -16.933 -2.090 1.00 56.06 279 ARG A C 1
ATOM 2129 O O . ARG A 1 279 ? 4.663 -16.555 -2.130 1.00 56.06 279 ARG A O 1
ATOM 2136 N N . LEU A 1 280 ? 2.642 -16.553 -1.146 1.00 54.69 280 LEU A N 1
ATOM 2137 C CA . LEU A 1 280 ? 3.079 -15.900 0.082 1.00 54.69 280 LEU A CA 1
ATOM 2138 C C . LEU A 1 280 ? 3.353 -17.018 1.085 1.00 54.69 280 LEU A C 1
ATOM 2140 O O . LEU A 1 280 ? 2.437 -17.502 1.751 1.00 54.69 280 LEU A O 1
ATOM 2144 N N . LEU A 1 281 ? 4.599 -17.486 1.137 1.00 54.12 281 LEU A N 1
ATOM 2145 C CA . LEU A 1 281 ? 4.990 -18.471 2.139 1.00 54.12 281 LEU A CA 1
ATOM 2146 C C . LEU A 1 281 ? 5.016 -17.817 3.538 1.00 54.12 281 LEU A C 1
ATOM 2148 O O . LEU A 1 281 ? 4.977 -16.588 3.664 1.00 54.12 281 LEU A O 1
ATOM 2152 N N . PRO A 1 282 ? 5.082 -18.611 4.625 1.00 57.22 282 PRO A N 1
ATOM 2153 C CA . PRO A 1 282 ? 5.158 -18.089 5.994 1.00 57.22 282 PRO A CA 1
ATOM 2154 C C . PRO A 1 282 ? 6.332 -17.131 6.271 1.00 57.22 282 PRO A C 1
ATOM 2156 O O . PRO A 1 282 ? 6.352 -16.496 7.322 1.00 57.22 282 PRO A O 1
ATOM 2159 N N . ASP A 1 283 ? 7.299 -17.036 5.355 1.00 56.81 283 ASP A N 1
ATOM 2160 C CA . ASP A 1 283 ? 8.454 -16.138 5.403 1.00 56.81 283 ASP A CA 1
ATOM 2161 C C . ASP A 1 283 ? 8.165 -14.708 4.908 1.00 56.81 283 ASP A C 1
ATOM 2163 O O . ASP A 1 283 ? 9.066 -13.875 4.931 1.00 56.81 283 ASP A O 1
ATOM 2167 N N . TYR A 1 284 ? 6.919 -14.402 4.521 1.00 56.91 284 TYR A N 1
ATOM 2168 C CA . TYR A 1 284 ? 6.476 -13.092 4.016 1.00 56.91 284 TYR A CA 1
ATOM 2169 C C . TYR A 1 284 ? 7.091 -12.681 2.669 1.00 56.91 284 TYR A C 1
ATOM 2171 O O . TYR A 1 284 ? 6.966 -11.522 2.266 1.00 56.91 284 TYR A O 1
ATOM 2179 N N . LEU A 1 285 ? 7.710 -13.619 1.951 1.00 59.62 285 LEU A N 1
ATOM 2180 C CA . LEU A 1 285 ? 8.269 -13.384 0.625 1.00 59.62 285 LEU A CA 1
ATOM 2181 C C . LEU A 1 285 ? 7.323 -13.908 -0.462 1.00 59.62 285 LEU A C 1
ATOM 2183 O O . LEU A 1 285 ? 6.548 -14.841 -0.242 1.00 59.62 285 LEU A O 1
ATOM 2187 N N . LEU A 1 286 ? 7.373 -13.283 -1.639 1.00 62.38 286 LEU A N 1
ATOM 2188 C CA . LEU A 1 286 ? 6.664 -13.735 -2.839 1.00 62.38 286 LEU A CA 1
ATOM 2189 C C . LEU A 1 286 ? 7.493 -14.800 -3.577 1.00 62.38 286 LEU A C 1
ATOM 2191 O O . LEU A 1 286 ? 8.635 -14.535 -3.948 1.00 62.38 286 LEU A O 1
ATOM 2195 N N . HIS A 1 287 ? 6.915 -15.976 -3.838 1.00 59.94 287 HIS A N 1
ATOM 2196 C CA . HIS A 1 287 ? 7.582 -17.100 -4.523 1.00 59.94 287 HIS A CA 1
ATOM 2197 C C . HIS A 1 287 ? 6.853 -17.482 -5.813 1.00 59.94 287 HIS A C 1
ATOM 2199 O O . HIS A 1 287 ? 5.641 -17.669 -5.802 1.00 59.94 287 HIS A O 1
ATOM 2205 N N . GLY A 1 288 ? 7.571 -17.641 -6.921 1.00 60.34 288 GLY A N 1
ATOM 2206 C CA . GLY A 1 288 ? 7.008 -18.005 -8.223 1.00 60.34 288 GLY A CA 1
ATOM 2207 C C . GLY A 1 288 ? 7.659 -17.260 -9.395 1.00 60.34 288 GLY A C 1
ATOM 2208 O O . GLY A 1 288 ? 8.633 -16.527 -9.198 1.00 60.34 288 GLY A O 1
ATOM 2209 N N . PRO A 1 289 ? 7.168 -17.467 -10.632 1.00 54.28 289 PRO A N 1
ATOM 2210 C CA . PRO A 1 289 ? 7.604 -16.727 -11.808 1.00 54.28 289 PRO A CA 1
ATOM 2211 C C . PRO A 1 289 ? 7.189 -15.254 -11.715 1.00 54.28 289 PRO A C 1
ATOM 2213 O O . PRO A 1 289 ? 6.008 -14.926 -11.574 1.00 54.28 289 PRO A O 1
ATOM 2216 N N . LEU A 1 290 ? 8.171 -14.365 -11.852 1.00 53.06 290 LEU A N 1
ATOM 2217 C CA . LEU A 1 290 ? 7.966 -12.921 -11.883 1.00 53.06 290 LEU A CA 1
ATOM 2218 C C . LEU A 1 290 ? 8.174 -12.389 -13.296 1.00 53.06 290 LEU A C 1
ATOM 2220 O O . LEU A 1 290 ? 9.247 -12.537 -13.884 1.00 53.06 290 LEU A O 1
ATOM 2224 N N . TYR A 1 291 ? 7.140 -11.736 -13.815 1.00 49.34 291 TYR A N 1
ATOM 2225 C CA . TYR A 1 291 ? 7.180 -11.038 -15.091 1.00 49.34 291 TYR A CA 1
ATOM 2226 C C . TYR A 1 291 ? 7.261 -9.545 -14.803 1.00 49.34 291 TYR A C 1
ATOM 2228 O O . TYR A 1 291 ? 6.388 -8.994 -14.142 1.00 49.34 291 TYR A O 1
ATOM 2236 N N . TRP A 1 292 ? 8.322 -8.890 -15.268 1.00 44.81 292 TRP A N 1
ATOM 2237 C CA . TRP A 1 292 ? 8.451 -7.439 -15.184 1.00 44.81 292 TRP A CA 1
ATOM 2238 C C . TRP A 1 292 ? 8.304 -6.833 -16.578 1.00 44.81 292 TRP A C 1
ATOM 2240 O O . TRP A 1 292 ? 8.952 -7.291 -17.521 1.00 44.81 292 TRP A O 1
ATOM 2250 N N . GLY A 1 293 ? 7.460 -5.803 -16.704 1.00 43.00 293 GLY A N 1
ATOM 2251 C CA . GLY A 1 293 ? 7.503 -4.865 -17.829 1.00 43.00 293 GLY A CA 1
ATOM 2252 C C . GLY A 1 293 ? 7.419 -5.495 -19.223 1.00 43.00 293 GLY A C 1
ATOM 2253 O O . GLY A 1 293 ? 8.156 -5.089 -20.116 1.00 43.00 293 GLY A O 1
ATOM 2254 N N . GLY A 1 294 ? 6.543 -6.484 -19.416 1.00 37.16 294 GLY A N 1
ATOM 2255 C CA . GLY A 1 294 ? 6.133 -6.911 -20.754 1.00 37.16 294 GLY A CA 1
ATOM 2256 C C . GLY A 1 294 ? 7.159 -7.673 -21.601 1.00 37.16 294 GLY A C 1
ATOM 2257 O O . GLY A 1 294 ? 6.996 -7.686 -22.819 1.00 37.16 294 GLY A O 1
ATOM 2258 N N . GLY A 1 295 ? 8.178 -8.346 -21.042 1.00 34.16 295 GLY A N 1
ATOM 2259 C CA . GLY A 1 295 ? 8.946 -9.220 -21.944 1.00 34.16 295 GLY A CA 1
ATOM 2260 C C . GLY A 1 295 ? 10.112 -10.070 -21.472 1.00 34.16 295 GLY A C 1
ATOM 2261 O O . GLY A 1 295 ? 10.569 -10.869 -22.285 1.00 34.16 295 GLY A O 1
ATOM 2262 N N . ILE A 1 296 ? 10.622 -9.966 -20.242 1.00 36.09 296 ILE A N 1
ATOM 2263 C CA . ILE A 1 296 ? 11.763 -10.812 -19.854 1.00 36.09 296 ILE A CA 1
ATOM 2264 C C . ILE A 1 296 ? 11.510 -11.476 -18.509 1.00 36.09 296 ILE A C 1
ATOM 2266 O O . ILE A 1 296 ? 11.476 -10.852 -17.453 1.00 36.09 296 ILE A O 1
ATOM 2270 N N . GLU A 1 297 ? 11.332 -12.784 -18.593 1.00 49.09 297 GLU A N 1
ATOM 2271 C CA . GLU A 1 297 ? 11.286 -13.711 -17.481 1.00 49.09 297 GLU A CA 1
ATOM 2272 C C . GLU A 1 297 ? 12.712 -13.889 -16.947 1.00 49.09 297 GLU A C 1
ATOM 2274 O O . GLU A 1 297 ? 13.562 -14.455 -17.634 1.00 49.09 297 GLU A O 1
ATOM 2279 N N . MET A 1 298 ? 13.016 -13.327 -15.774 1.00 53.16 298 MET A N 1
ATOM 2280 C CA . MET A 1 298 ? 14.402 -13.302 -15.283 1.00 53.16 298 MET A CA 1
ATOM 2281 C C . MET A 1 298 ? 14.702 -14.332 -14.194 1.00 53.16 298 MET A C 1
ATOM 2283 O O . MET A 1 298 ? 15.834 -14.803 -14.142 1.00 53.16 298 MET A O 1
ATOM 2287 N N . SER A 1 299 ? 13.725 -14.733 -13.375 1.00 59.50 299 SER A N 1
ATOM 2288 C CA . SER A 1 299 ? 13.959 -15.674 -12.270 1.00 59.50 299 SER A CA 1
ATOM 2289 C C . SER A 1 299 ? 12.653 -16.317 -11.776 1.00 59.50 299 SER A C 1
ATOM 2291 O O . SER A 1 299 ? 11.605 -15.669 -11.767 1.00 59.50 299 SER A O 1
ATOM 2293 N N . CYS A 1 300 ? 12.723 -17.572 -11.319 1.00 61.53 300 CYS A N 1
ATOM 2294 C CA . CYS A 1 300 ? 11.699 -18.197 -10.475 1.00 61.53 300 CYS A CA 1
ATOM 2295 C C . CYS A 1 300 ? 12.277 -18.420 -9.078 1.00 61.53 300 CYS A C 1
ATOM 2297 O O . CYS A 1 300 ? 13.443 -18.792 -8.955 1.00 61.53 300 CYS A O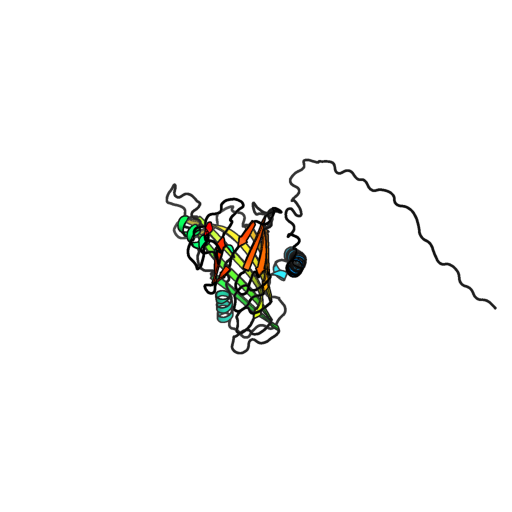 1
ATOM 2299 N N . TYR A 1 301 ? 11.461 -18.215 -8.045 1.00 62.44 301 TYR A N 1
ATOM 2300 C CA . TYR A 1 301 ? 11.833 -18.501 -6.664 1.00 62.44 301 TYR A CA 1
ATOM 2301 C C . TYR A 1 301 ? 10.892 -19.530 -6.047 1.00 62.44 301 TYR A C 1
ATOM 2303 O O . TYR A 1 301 ? 9.679 -19.366 -6.136 1.00 62.44 301 TYR A O 1
ATOM 2311 N N . ASP A 1 302 ? 11.453 -20.546 -5.399 1.00 62.88 302 ASP A N 1
ATOM 2312 C CA . ASP A 1 302 ? 10.729 -21.500 -4.562 1.00 62.88 302 ASP A CA 1
ATOM 2313 C C . ASP A 1 302 ? 11.398 -21.585 -3.183 1.00 62.88 302 ASP A C 1
ATOM 2315 O O . ASP A 1 302 ? 12.622 -21.701 -3.080 1.00 62.88 302 ASP A O 1
ATOM 2319 N N . HIS A 1 303 ? 10.610 -21.457 -2.111 1.00 59.34 303 HIS A N 1
ATOM 2320 C CA . HIS A 1 303 ? 11.098 -21.419 -0.723 1.00 59.34 303 HIS A CA 1
ATOM 2321 C C . HIS A 1 303 ? 12.304 -20.475 -0.504 1.00 59.34 303 HIS A C 1
ATOM 2323 O O . HIS A 1 303 ? 13.254 -20.788 0.218 1.00 59.34 303 HIS A O 1
ATOM 2329 N N . GLY A 1 304 ? 12.287 -19.317 -1.167 1.00 53.03 304 GLY A N 1
ATOM 2330 C CA . GLY A 1 304 ? 13.266 -18.239 -1.022 1.00 53.03 304 GLY A CA 1
ATOM 2331 C C . GLY A 1 304 ? 14.541 -18.463 -1.831 1.00 53.03 304 GLY A C 1
ATOM 2332 O O . GLY A 1 304 ? 15.488 -17.686 -1.719 1.00 53.03 304 GLY A O 1
ATOM 2333 N N . LYS A 1 305 ? 14.583 -19.515 -2.654 1.00 57.09 305 LYS A N 1
ATOM 2334 C CA . LYS A 1 305 ? 15.727 -19.864 -3.497 1.00 57.09 305 LYS A CA 1
ATOM 2335 C C . LYS A 1 305 ? 15.367 -19.727 -4.959 1.00 57.09 305 LYS A C 1
ATOM 2337 O O . LYS A 1 305 ? 14.290 -20.131 -5.375 1.00 57.09 305 LYS A O 1
ATOM 2342 N N . GLU A 1 306 ? 16.295 -19.188 -5.737 1.00 64.06 306 GLU A N 1
ATOM 2343 C CA . GLU A 1 306 ? 16.160 -19.183 -7.188 1.00 64.06 306 GLU A CA 1
ATOM 2344 C C . GLU A 1 306 ? 16.223 -20.627 -7.706 1.00 64.06 306 GLU A C 1
ATOM 2346 O O . GLU A 1 306 ? 17.168 -21.358 -7.399 1.00 64.06 306 GLU A O 1
ATOM 2351 N N . VAL A 1 307 ? 15.209 -21.038 -8.462 1.00 64.19 307 VAL A N 1
ATOM 2352 C CA . VAL A 1 307 ? 15.113 -22.368 -9.077 1.00 64.19 307 VAL A CA 1
ATOM 2353 C C . VAL A 1 307 ? 15.018 -22.247 -10.592 1.00 64.19 307 VAL A C 1
ATOM 2355 O O . VAL A 1 307 ? 14.667 -21.195 -11.138 1.00 64.19 307 VAL A O 1
ATOM 2358 N N . MET A 1 308 ? 15.339 -23.335 -11.293 1.00 62.03 308 MET A N 1
ATOM 2359 C CA . MET A 1 308 ? 15.105 -23.403 -12.731 1.00 62.03 308 MET A CA 1
ATOM 2360 C C . MET A 1 308 ? 13.606 -23.268 -13.002 1.00 62.03 308 MET A C 1
ATOM 2362 O O . MET A 1 308 ? 12.780 -23.839 -12.296 1.00 62.03 308 MET A O 1
ATOM 2366 N N . ARG A 1 309 ? 13.243 -22.545 -14.065 1.00 60.31 309 ARG A N 1
ATOM 2367 C CA . ARG A 1 309 ? 11.839 -22.302 -14.440 1.00 60.31 309 ARG A CA 1
ATOM 2368 C C . ARG A 1 309 ? 11.008 -23.588 -14.553 1.00 60.31 309 ARG A C 1
ATOM 2370 O O . ARG A 1 309 ? 9.832 -23.580 -14.217 1.00 60.31 309 ARG A O 1
ATOM 2377 N N . VAL A 1 310 ? 11.605 -24.674 -15.040 1.00 59.72 310 VAL A N 1
ATOM 2378 C CA . VAL A 1 310 ? 10.925 -25.973 -15.198 1.00 59.72 310 VAL A CA 1
ATOM 2379 C C . VAL A 1 310 ? 10.562 -26.636 -13.867 1.00 59.72 310 VAL A C 1
ATOM 2381 O O . VAL A 1 310 ? 9.634 -27.435 -13.838 1.00 59.72 310 VAL A O 1
ATOM 2384 N N . ASP A 1 311 ? 11.239 -26.252 -12.787 1.00 58.62 311 ASP A N 1
ATOM 2385 C CA . ASP A 1 311 ? 11.010 -26.740 -11.422 1.00 58.62 311 ASP A CA 1
ATOM 2386 C C . ASP A 1 311 ? 10.105 -25.773 -10.630 1.00 58.62 311 ASP A C 1
ATOM 2388 O O . ASP A 1 311 ? 9.900 -25.903 -9.425 1.00 58.62 311 ASP A O 1
ATOM 2392 N N . CYS A 1 312 ? 9.577 -24.746 -11.302 1.00 57.62 312 CYS A N 1
ATOM 2393 C CA . CYS A 1 312 ? 8.782 -23.697 -10.690 1.00 57.62 312 CYS A CA 1
ATOM 2394 C C . CYS A 1 312 ? 7.343 -24.180 -10.463 1.00 57.62 312 CYS A C 1
ATOM 2396 O O . CYS A 1 312 ? 6.595 -24.378 -11.420 1.00 57.62 312 CYS A O 1
ATOM 2398 N N . GLY A 1 313 ? 6.946 -24.358 -9.200 1.00 50.44 313 GLY A N 1
ATOM 2399 C CA . GLY A 1 313 ? 5.598 -24.822 -8.848 1.00 50.44 313 GLY A CA 1
ATOM 2400 C C . GLY A 1 313 ? 5.344 -26.306 -9.132 1.00 50.44 313 GLY A C 1
ATOM 2401 O O . GLY A 1 313 ? 4.186 -26.715 -9.173 1.00 50.44 313 GLY A O 1
ATOM 2402 N N . SER A 1 314 ? 6.396 -27.107 -9.336 1.00 44.19 314 SER A N 1
ATOM 2403 C CA . SER A 1 314 ? 6.279 -28.564 -9.377 1.00 44.19 314 SER A CA 1
ATOM 2404 C C . SER A 1 314 ? 6.152 -29.119 -7.952 1.00 44.19 314 SER A C 1
ATOM 2406 O O . SER A 1 314 ? 7.155 -29.448 -7.318 1.00 44.19 314 SER A O 1
ATOM 2408 N N . GLU A 1 315 ? 4.916 -29.205 -7.464 1.00 44.66 315 GLU A N 1
ATOM 2409 C CA . GLU A 1 315 ? 4.487 -30.202 -6.471 1.00 44.66 315 GLU A CA 1
ATOM 2410 C C . GLU A 1 315 ? 3.582 -31.234 -7.160 1.00 44.66 315 GLU A C 1
ATOM 2412 O O . GLU A 1 315 ? 2.685 -30.821 -7.932 1.00 44.66 315 GLU A O 1
#

Secondary structure (DSSP, 8-state):
---------------------------S-PPPS-TTPPPPPSSHHHHHHHHHHHHHHHHHHH-HHHHHSTT-SSEEPS--HHHHHHHHHHT----GGGGSHHHHHHHHHTT-EEPPPEEEEEEEEEEEEE-GGG--EEEEEEEEEEEEEEE-TTS-TTSSS--EEEEEEEEEEEEEEEETTEEEEEEEEEEEEEEEEEEEETTEEEE-TTPPPEEEEEEEEEEEETTEEEEEEEEEEEE-TTSTTTT--EEEEEEE-SSS-EEEEEEETTPPPEEEE-EE-TTS-EEEEEEETTTEEEEEEETTEEE-GGGTT--

Sequence (315 aa):
MRHNILTLAVLLPLAGAVLVACEPGMGPFQPSPFAGFPPNFADAKLNAYRAQYLSDISQLEADPTAFMGRNQPGITCAMSAEAQKAFAEASYMPPLNERSPTWEKVTSANDYQKSPPIFDQATVKLLEGDCTGGAINGRASVHARYNRLDRSGFVAAQQGEYVSFQILAVELRETCDYLQSRRAGNCARYQVLTLSGATMFEGKLLPDQGGVAHKIFVFDYGAYADDRERGVGVAFQTYGDSHPFAGQNTTLARLPDGADLIRYEEYAGGEPPSVIYSRLLPDYLLHGPLYWGGGIEMSCYDHGKEVMRVDCGSE

Radius of gyration: 24.78 Å; chains: 1; bounding box: 111×52×65 Å